Protein 8UM6 (pdb70)

Organism: Bacillus subtilis (strain 168) (NCBI:txid224308)

B-factor: mean 35.7, std 14.09, range [13.06, 131.37]

Secondary structure (DSSP, 8-state):
--EEE-SEEETTSEEEEEEEEE--SSS-EEEEEEEPPTT-EEEEE---TTEEEEEEE-TTS-EEEEEEESSS-B-TT-EEEEEEEEEPPSS-EEEEE-EEEEETTS-EEEE-B-TTSSSBPEEEEEE--/--EEE-SEEETT-EEEEEEEEE--SSS-EEEEEEEPPTT-EEEEE---TTEEEEEEE-TTS-EEEEEEESSS-B-TT-EEEEEEEEEPPSS-EEEEEEEEEEETTS-EEEE-B-TT-SSBPEEEEEE-

Nearest PDB structures (foldseek):
  8um6-assembly2_B  TM=1.003E+00  e=4.347E-24  Bacillus subtilis
  7me6-assembly1_A  TM=1.000E+00  e=7.401E-24  Bacillus subtilis
  3esm-assembly1_A-2  TM=8.421E-01  e=3.772E-10  Nocardia farcinica
  2xdh-assembly1_A  TM=5.685E-01  e=5.909E-04  Archaeoglobus fulgidus
  8owf-assembly1_A  TM=6.833E-01  e=9.922E-03  Clostridium perfringens

Foldseek 3Di:
DWAKDPLEEAAQAKDKIKTKFADPDQFFFFKKKKKWFPQKAFDWWDDDPQWDKDKDQDPVRTIMIMTGGRDGHAHPPGMDMIIGMIHHHNAWDKGWIFMWTATPVRDIQTQPDDPPDPRHTRIRGHHYD/DWAKDDQEAAAQDWDKIKIKFADDDQFFFFKKKKKWFPQKAFDFWDDDPQWDKDKDADPVRIIMIMTGGNDRHAHHPGMDMTITIIGHHNAWDKGWIWMWIATPVGDIQTQPDDPPDPRHTRIRGHHD

InterPro domains:
  IP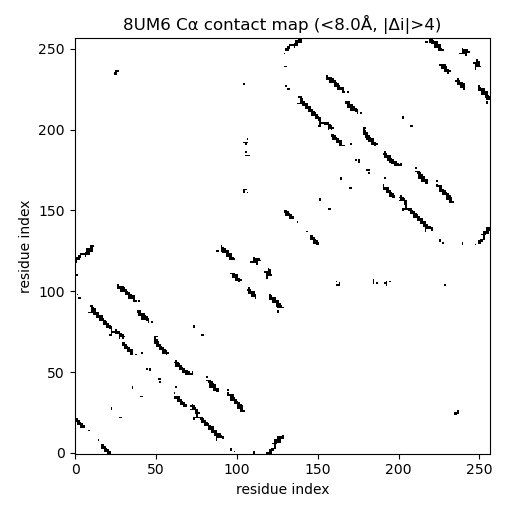R012533 YncI, copper-binding domain [PF07987] (27-142)
  IPR012533 YncI, copper-binding domain [cd08545] (24-156)
  IPR038507 YcnI-like superfamily [G3DSA:2.60.40.2230] (24-168)

Radius of gyration: 21.11 Å; Cα contacts (8 Å, |Δi|>4): 686; chains: 2; bounding box: 40×52×61 Å

Sequence (257 aa):
HHVSVKPAESAAGSWETYTMKVPSEKNLPTTKVVLKMPKDVEFQQYEPIPGWKVSTQKHDDKSVSVTWEATDGGIQEGQFQQFTFVAKNPDKAEEAAWDAYQYYKDGSIVEFTGDEDADTPHSITNITSAHHVSVKPAESAAGSWETYTMKVPSEEKNLPTTKVVLKMPKDVEFQQYEPIPGWKVSTQKHDDKSVSVTWEATDGGIQEGQFQQFTFVAKNPDKAEEAAWDAYQYYKDGSIVEFTGDEDADTPHSITNITS

Solvent-accessible surface area: 13237 Å² total; per-residue (Å²): 87,1,18,2,116,47,48,98,4,37,3,45,38,165,44,75,0,35,0,82,0,28,22,104,29,54,2,27,0,40,31,0,20,0,84,12,12,83,90,10,90,37,59,130,87,97,105,24,125,24,26,123,21,66,70,105,132,76,116,113,66,41,27,6,0,27,0,63,21,85,120,43,15,4,85,109,80,83,115,62,91,0,31,2,40,0,42,0,5,115,66,62,50,108,1,24,1,35,0,39,1,42,5,105,0,10,12,36,28,82,10,48,17,105,162,144,42,148,50,32,29,13,61,0,77,1,46,99,110,105,5,19,3,118,47,64,105,5,48,27,44,39,149,38,75,0,37,0,49,0,14,19,101,73,116,44,34,0,39,39,0,0,0,62,12,13,84,86,8,101,34,54,130,89,102,104,24,130,26,30,118,18,67,67,53,73,40,138,116,87,52,40,3,0,21,0,60,22,84,124,44,17,4,92,116,81,85,115,58,90,0,33,1,41,0,77,2,7,135,136,60,32,120,2,26,1,34,0,5,0,16,5,145,95,39,30,24,27,65,12,46,18,96,167,140,37,150,48,56,37,26,61,0,78,1,48,130

Structure (mmCIF, N/CA/C/O backbone):
data_8UM6
#
_entry.id   8UM6
#
_cell.length_a   90.263
_cell.length_b   90.263
_cell.length_c   207.508
_cell.angle_alpha   90.00
_cell.angle_beta   90.00
_cell.angle_gamma   120.00
#
_symmetry.space_group_name_H-M   'P 63 2 2'
#
loop_
_entity.id
_entity.type
_entity.pdbx_description
1 polymer 'Uncharacterized protein YcnI'
2 non-polymer 'COPPER (II) ION'
3 water water
#
loop_
_atom_site.group_PDB
_atom_site.id
_atom_site.type_symbol
_atom_site.label_atom_id
_atom_site.label_alt_id
_atom_site.label_comp_id
_atom_site.label_asym_id
_atom_site.label_entity_id
_atom_site.label_seq_id
_atom_site.pdbx_PDB_ins_code
_atom_site.Cartn_x
_atom_site.Cartn_y
_atom_site.Cartn_z
_atom_site.occupancy
_atom_site.B_iso_or_equiv
_atom_site.auth_seq_id
_atom_site.auth_comp_id
_atom_site.auth_asym_id
_atom_site.auth_atom_id
_atom_site.pdbx_PDB_model_num
ATOM 1 N N A HIS A 1 1 ? -16.791 10.365 14.463 0.57 42.81 27 HIS A N 1
ATOM 2 N N B HIS A 1 1 ? -16.847 10.268 14.398 0.43 42.77 27 HIS A N 1
ATOM 3 C CA A HIS A 1 1 ? -17.068 9.269 13.546 0.57 37.70 27 HIS A CA 1
ATOM 4 C CA B HIS A 1 1 ? -16.812 9.261 13.346 0.43 38.15 27 HIS A CA 1
ATOM 5 C C A HIS A 1 1 ? -16.130 8.102 13.857 0.57 35.71 27 HIS A C 1
ATOM 6 C C B HIS A 1 1 ? -16.035 8.030 13.794 0.43 36.00 27 HIS A C 1
ATOM 7 O O A HIS A 1 1 ? -14.908 8.249 13.863 0.57 33.76 27 HIS A O 1
ATOM 8 O O B HIS A 1 1 ? -14.803 8.046 13.827 0.43 33.82 27 HIS A O 1
ATOM 21 N N . VAL A 1 2 ? -16.735 6.958 14.153 1.00 29.44 28 VAL A N 1
ATOM 22 C CA . VAL A 1 2 ? -16.030 5.715 14.447 1.00 27.53 28 VAL A CA 1
ATOM 23 C C . VAL A 1 2 ? -15.759 5.020 13.121 1.00 30.62 28 VAL A C 1
ATOM 24 O O . VAL A 1 2 ? -16.687 4.746 12.354 1.00 35.31 28 VAL A O 1
ATOM 28 N N . SER A 1 3 ? -14.488 4.753 12.836 1.00 24.54 29 SER A N 1
ATOM 29 C CA . SER A 1 3 ? -14.094 4.148 11.574 1.00 32.31 29 SER A CA 1
ATOM 30 C C . SER A 1 3 ? -13.363 2.843 11.843 1.00 28.06 29 SER A C 1
ATOM 31 O O . SER A 1 3 ? -12.449 2.800 12.672 1.00 27.98 29 SER A O 1
ATOM 34 N N . VAL A 1 4 ? -13.773 1.785 11.148 1.00 23.08 30 VAL A N 1
ATOM 35 C CA . VAL A 1 4 ? -13.084 0.501 11.172 1.00 24.90 30 VAL A CA 1
ATOM 36 C C . VAL A 1 4 ? -12.342 0.359 9.850 1.00 27.88 30 VAL A C 1
ATOM 37 O O . VAL A 1 4 ? -12.963 0.348 8.779 1.00 29.85 30 VAL A O 1
ATOM 41 N N . LYS A 1 5 ? -11.011 0.274 9.920 1.00 23.60 31 LYS A N 1
ATOM 42 C CA . LYS A 1 5 ? -10.151 0.119 8.753 1.00 23.90 31 LYS A CA 1
ATOM 43 C C . LYS A 1 5 ? -9.509 -1.268 8.756 1.00 30.30 31 LYS A C 1
ATOM 44 O O . LYS A 1 5 ? -9.320 -1.863 9.822 1.00 27.67 31 LYS A O 1
ATOM 50 N N . PRO A 1 6 ? -9.141 -1.814 7.587 1.00 18.23 32 PRO A N 1
ATOM 51 C CA . PRO A 1 6 ? -9.191 -1.225 6.235 1.00 25.76 32 PRO A CA 1
ATOM 52 C C . PRO A 1 6 ? -10.604 -1.044 5.685 1.00 25.29 32 PRO A C 1
ATOM 53 O O . PRO A 1 6 ? -11.500 -1.845 5.951 1.00 26.49 32 PRO A O 1
ATOM 57 N N . ALA A 1 7 ? -10.829 0.030 4.925 1.00 25.46 33 ALA A N 1
ATOM 58 C CA . ALA A 1 7 ? -12.119 0.288 4.297 1.00 22.81 33 ALA A CA 1
ATOM 59 C C . ALA A 1 7 ? -12.347 -0.554 3.049 1.00 30.48 33 ALA A C 1
ATOM 60 O O . ALA A 1 7 ? -13.374 -0.388 2.381 1.00 21.89 33 ALA A O 1
ATOM 62 N N . GLU A 1 8 ? -11.414 -1.440 2.720 1.00 24.51 34 GLU A N 1
ATOM 63 C CA . GLU A 1 8 ? -11.572 -2.404 1.645 1.00 26.68 34 GLU A CA 1
ATOM 64 C C . GLU A 1 8 ? -10.835 -3.665 2.064 1.00 26.01 34 GLU A C 1
ATOM 65 O O . GLU A 1 8 ? -9.746 -3.583 2.632 1.00 26.86 34 GLU A O 1
ATOM 71 N N . SER A 1 9 ? -11.435 -4.822 1.799 1.00 26.10 35 SER A N 1
ATOM 72 C CA . SER A 1 9 ? -10.828 -6.077 2.222 1.00 27.76 35 SER A CA 1
ATOM 73 C C . SER A 1 9 ? -11.379 -7.210 1.371 1.00 36.56 35 SER A C 1
ATOM 74 O O . SER A 1 9 ? -12.475 -7.119 0.811 1.00 35.28 35 SER A O 1
ATOM 77 N N . ALA A 1 10 ? -10.605 -8.289 1.295 1.00 29.96 36 ALA A N 1
ATOM 78 C CA . ALA A 1 10 ? -10.867 -9.374 0.360 1.00 33.83 36 ALA A CA 1
ATOM 79 C C . ALA A 1 10 ? -11.805 -10.403 0.977 1.00 31.75 36 ALA A C 1
ATOM 80 O O . ALA A 1 10 ? -11.623 -10.807 2.131 1.00 35.67 36 ALA A O 1
ATOM 82 N N . ALA A 1 11 ? -12.800 -10.832 0.201 1.00 29.23 37 ALA A N 1
ATOM 83 C CA . ALA A 1 11 ? -13.713 -11.866 0.665 1.00 31.91 37 ALA A CA 1
ATOM 84 C C . ALA A 1 11 ? -12.954 -13.145 0.988 1.00 38.14 37 ALA A C 1
ATOM 85 O O . ALA A 1 11 ? -11.949 -13.474 0.352 1.00 38.17 37 ALA A O 1
ATOM 87 N N . GLY A 1 12 ? -13.441 -13.864 1.996 1.00 42.20 38 GLY A N 1
ATOM 88 C CA . GLY A 1 12 ? -12.905 -15.163 2.337 1.00 42.10 38 GLY A CA 1
ATOM 89 C C . GLY A 1 12 ? -11.577 -15.158 3.055 1.00 46.01 38 GLY A C 1
ATOM 90 O O . GLY A 1 12 ? -10.926 -16.207 3.122 1.00 58.49 38 GLY A O 1
ATOM 91 N N . SER A 1 13 ? -11.152 -14.024 3.602 1.00 43.06 39 SER A N 1
ATOM 92 C CA . SER A 1 13 ? -9.879 -13.934 4.294 1.00 54.45 39 SER A CA 1
ATOM 93 C C . SER A 1 13 ? -10.098 -13.536 5.746 1.00 48.79 39 SER A C 1
ATOM 94 O O . SER A 1 13 ? -11.163 -13.042 6.131 1.00 44.41 39 SER A O 1
ATOM 97 N N . TRP A 1 14 ? -9.072 -13.777 6.553 1.00 41.17 40 TRP A N 1
ATOM 98 C CA . TRP A 1 14 ? -8.994 -13.206 7.886 1.00 40.47 40 TRP A CA 1
ATOM 99 C C . TRP A 1 14 ? -8.347 -11.836 7.760 1.00 41.23 40 TRP A C 1
ATOM 100 O O . TRP A 1 14 ? -7.336 -11.685 7.069 1.00 56.41 40 TRP A O 1
ATOM 111 N N . GLU A 1 15 ? -8.940 -10.839 8.402 1.00 33.44 41 GLU A N 1
ATOM 112 C CA . GLU A 1 15 ? -8.448 -9.475 8.313 1.00 27.27 41 GLU A CA 1
ATOM 113 C C . GLU A 1 15 ? -8.172 -8.929 9.705 1.00 26.01 41 GLU A C 1
ATOM 114 O O . GLU A 1 15 ? -8.879 -9.244 10.666 1.00 26.73 41 GLU A O 1
ATOM 120 N N . THR A 1 16 ? -7.131 -8.111 9.801 1.00 22.93 42 THR A N 1
ATOM 121 C CA . THR A 1 16 ? -6.795 -7.400 11.027 1.00 25.27 42 THR A CA 1
ATOM 122 C C . THR A 1 16 ? -7.413 -6.009 10.943 1.00 26.35 42 THR A C 1
ATOM 123 O O . THR A 1 16 ? -6.907 -5.139 10.226 1.00 24.73 42 THR A O 1
ATOM 127 N N . TYR A 1 17 ? -8.511 -5.805 11.664 1.00 24.50 43 TYR A N 1
ATOM 128 C CA . TYR A 1 17 ? -9.236 -4.544 11.640 1.00 22.56 43 TYR A CA 1
ATOM 129 C C . TYR A 1 17 ? -8.816 -3.658 12.804 1.00 20.96 43 TYR A C 1
ATOM 130 O O . TYR A 1 17 ? -8.509 -4.136 13.899 1.00 25.02 43 TYR A O 1
ATOM 139 N N . THR A 1 18 ? -8.817 -2.353 12.552 1.00 25.08 44 THR A N 1
ATOM 140 C CA . THR A 1 18 ? -8.546 -1.348 13.569 1.00 21.75 44 THR A CA 1
ATOM 141 C C . THR A 1 18 ? -9.729 -0.396 13.635 1.00 27.76 44 THR A C 1
ATOM 142 O O . THR A 1 18 ? -10.039 0.282 12.649 1.00 25.13 44 THR A O 1
ATOM 146 N N . MET A 1 19 ? -10.387 -0.350 14.789 1.00 23.62 45 MET A N 1
ATOM 147 C CA . MET A 1 19 ? -11.458 0.603 15.035 1.00 24.66 45 MET A CA 1
ATOM 148 C C . MET A 1 19 ? -10.862 1.835 15.701 1.00 26.26 45 MET A C 1
ATOM 149 O O . MET A 1 19 ? -10.269 1.736 16.783 1.00 22.29 45 MET A O 1
ATOM 154 N N . LYS A 1 20 ? -11.002 2.989 15.055 1.00 18.23 46 LYS A N 1
ATOM 155 C CA . LYS A 1 20 ? -10.552 4.249 15.628 1.00 22.57 46 LYS A CA 1
ATOM 156 C C . LYS A 1 20 ? -11.736 4.971 16.256 1.00 19.04 46 LYS A C 1
ATOM 157 O O . LYS A 1 20 ? -12.776 5.143 15.611 1.00 24.17 46 LYS A O 1
ATOM 163 N N . VAL A 1 21 ? -11.573 5.396 17.506 1.00 21.43 47 VAL A N 1
ATOM 164 C CA . VAL A 1 21 ? -12.655 6.038 18.250 1.00 20.99 47 VAL A CA 1
ATOM 165 C C . VAL A 1 21 ? -12.198 7.417 18.711 1.00 19.42 47 VAL A C 1
ATOM 166 O O . VAL A 1 21 ? -11.524 7.533 19.745 1.00 21.55 47 VAL A O 1
ATOM 170 N N . PRO A 1 22 ? -12.534 8.485 17.990 1.00 17.85 48 PRO A N 1
ATOM 171 C CA . PRO A 1 22 ? -12.163 9.828 18.449 1.00 18.66 48 PRO A CA 1
ATOM 172 C C . PRO A 1 22 ? -13.130 10.346 19.499 1.00 24.84 48 PRO A C 1
ATOM 173 O O . PRO A 1 22 ? -14.332 10.067 19.460 1.00 20.32 48 PRO A O 1
ATOM 177 N N . SER A 1 23 ? -12.594 11.114 20.441 1.00 23.14 49 SER A N 1
ATOM 178 C CA . SER A 1 23 ? -13.443 11.891 21.330 1.00 26.66 49 SER A CA 1
ATOM 179 C C . SER A 1 23 ? -14.146 12.981 20.531 1.00 25.55 49 SER A C 1
ATOM 180 O O . SER A 1 23 ? -13.502 13.749 19.812 1.00 28.39 49 SER A O 1
ATOM 183 N N . GLU A 1 24 ? -15.472 13.036 20.638 1.00 34.36 50 GLU A N 1
ATOM 184 C CA . GLU A 1 24 ? -16.246 14.078 19.979 1.00 34.66 50 GLU A CA 1
ATOM 185 C C . GLU A 1 24 ? -16.996 14.959 20.965 1.00 37.09 50 GLU A C 1
ATOM 186 O O . GLU A 1 24 ? -17.688 15.892 20.542 1.00 43.99 50 GLU A O 1
ATOM 192 N N . LYS A 1 25 ? -16.884 14.686 22.262 1.00 30.90 51 LYS A N 1
ATOM 193 C CA . LYS A 1 25 ? -17.416 15.548 23.303 1.00 35.91 51 LYS A CA 1
ATOM 194 C C . LYS A 1 25 ? -16.336 15.751 24.350 1.00 38.33 51 LYS A C 1
ATOM 195 O O . LYS A 1 25 ? -15.510 14.867 24.588 1.00 34.33 51 LYS A O 1
ATOM 201 N N . ASN A 1 26 ? -16.360 16.918 24.990 1.00 32.90 52 ASN A N 1
ATOM 202 C CA . ASN A 1 26 ? -15.389 17.241 26.033 1.00 35.20 52 ASN A CA 1
ATOM 203 C C . ASN A 1 26 ? -15.765 16.532 27.338 1.00 32.35 52 ASN A C 1
ATOM 204 O O . ASN A 1 26 ? -15.942 17.129 28.401 1.00 47.44 52 ASN A O 1
ATOM 209 N N . LEU A 1 27 ? -15.855 15.203 27.223 1.00 37.84 53 LEU A N 1
ATOM 210 C CA . LEU A 1 27 ? -16.349 14.287 28.235 1.00 28.12 53 LEU A CA 1
ATOM 211 C C . LEU A 1 27 ? -15.718 12.933 27.959 1.00 24.50 53 LEU A C 1
ATOM 212 O O . LEU A 1 27 ? -15.551 12.581 26.786 1.00 32.09 53 LEU A O 1
ATOM 217 N N . PRO A 1 28 ? -15.353 12.163 28.982 1.00 29.09 54 PRO A N 1
ATOM 218 C CA . PRO A 1 28 ? -14.720 10.860 28.733 1.00 20.03 54 PRO A CA 1
ATOM 219 C C . PRO A 1 28 ? -15.638 9.892 27.999 1.00 36.70 54 PRO A C 1
ATOM 220 O O . PRO A 1 28 ? -16.809 9.725 28.350 1.00 25.83 54 PRO A O 1
ATOM 224 N N . THR A 1 29 ? -15.090 9.253 26.966 1.00 27.16 55 THR A N 1
ATOM 225 C CA . THR A 1 29 ? -15.703 8.070 26.375 1.00 28.10 55 THR A CA 1
ATOM 226 C C . THR A 1 29 ? -15.339 6.864 27.233 1.00 29.61 55 THR A C 1
ATOM 227 O O . THR A 1 29 ? -14.156 6.540 27.383 1.00 25.39 55 THR A O 1
ATOM 231 N N . THR A 1 30 ? -16.347 6.207 27.812 1.00 27.86 56 THR A N 1
ATOM 232 C CA . THR A 1 30 ? -16.107 5.164 28.801 1.00 24.08 56 THR A CA 1
ATOM 233 C C . THR A 1 30 ? -16.349 3.755 28.281 1.00 23.70 56 THR A C 1
ATOM 234 O O . THR A 1 30 ? -15.951 2.792 28.947 1.00 31.02 56 THR A O 1
ATOM 238 N N . LYS A 1 31 ? -16.982 3.603 27.123 1.00 31.50 57 LYS A N 1
ATOM 239 C CA . LYS A 1 31 ? -17.277 2.281 26.594 1.00 25.44 57 LYS A CA 1
ATOM 240 C C . LYS A 1 31 ? -17.595 2.413 25.114 1.00 20.40 57 LYS A C 1
ATOM 241 O O . LYS A 1 31 ? -18.137 3.430 24.675 1.00 24.72 57 LYS A O 1
ATOM 247 N N . VAL A 1 32 ? -17.234 1.384 24.351 1.00 19.83 58 VAL A N 1
ATOM 248 C CA . VAL A 1 32 ? -17.565 1.291 22.933 1.00 19.81 58 VAL A CA 1
ATOM 249 C C . VAL A 1 32 ? -18.064 -0.118 22.655 1.00 21.57 58 VAL A C 1
ATOM 250 O O . VAL A 1 32 ? -17.446 -1.097 23.089 1.00 25.45 58 VAL A O 1
ATOM 254 N N . VAL A 1 33 ? -19.184 -0.223 21.949 1.00 21.51 59 VAL A N 1
ATOM 255 C CA . VAL A 1 33 ? -19.728 -1.506 21.524 1.00 26.38 59 VAL A CA 1
ATOM 256 C C . VAL A 1 33 ? -19.765 -1.514 20.005 1.00 21.83 59 VAL A C 1
ATOM 257 O O . VAL A 1 33 ? -20.258 -0.563 19.388 1.00 28.55 59 VAL A O 1
ATOM 261 N N . LEU A 1 34 ? -19.243 -2.581 19.407 1.00 29.73 60 LEU A N 1
ATOM 262 C CA . LEU A 1 34 ? -19.203 -2.737 17.960 1.00 26.52 60 LEU A CA 1
ATOM 263 C C . LEU A 1 34 ? -19.985 -3.984 17.581 1.00 31.90 60 LEU A C 1
ATOM 264 O O . LEU A 1 34 ? -19.629 -5.090 17.999 1.00 28.57 60 LEU A O 1
ATOM 269 N N . LYS A 1 35 ? -21.051 -3.804 16.802 1.00 26.63 61 LYS A N 1
ATOM 270 C CA . LYS A 1 35 ? -21.759 -4.934 16.214 1.00 34.32 61 LYS A CA 1
ATOM 271 C C . LYS A 1 35 ? -20.949 -5.508 15.061 1.00 34.33 61 LYS A C 1
ATOM 272 O O . LYS A 1 35 ? -20.527 -4.775 14.161 1.00 29.26 61 LYS A O 1
ATOM 278 N N . MET A 1 36 ? -20.735 -6.812 15.085 1.00 29.65 62 MET A N 1
ATOM 279 C CA . MET A 1 36 ? -20.117 -7.469 13.944 1.00 34.27 62 MET A CA 1
ATOM 280 C C . MET A 1 36 ? -21.078 -7.427 12.764 1.00 30.09 62 MET A C 1
ATOM 281 O O . MET A 1 36 ? -22.260 -7.762 12.921 1.00 29.98 62 MET A O 1
ATOM 286 N N . PRO A 1 37 ? -20.630 -7.016 11.581 1.00 28.64 63 PRO A N 1
ATOM 287 C CA . PRO A 1 37 ? -21.500 -7.097 10.407 1.00 27.71 63 PRO A CA 1
ATOM 288 C C . PRO A 1 37 ? -21.954 -8.531 10.193 1.00 36.89 63 PRO A C 1
ATOM 289 O O . PRO A 1 37 ? -21.246 -9.484 10.530 1.00 26.74 63 PRO A O 1
ATOM 293 N N . LYS A 1 38 ? -23.160 -8.680 9.654 1.00 40.70 64 LYS A N 1
ATOM 294 C CA . LYS A 1 38 ? -23.606 -10.001 9.237 1.00 50.22 64 LYS A CA 1
ATOM 295 C C . LYS A 1 38 ? -22.595 -10.590 8.262 1.00 48.59 64 LYS A C 1
ATOM 296 O O . LYS A 1 38 ? -22.116 -9.905 7.353 1.00 50.98 64 LYS A O 1
ATOM 298 N N . ASP A 1 39 ? -22.246 -11.855 8.485 1.00 38.57 65 ASP A N 1
ATOM 299 C CA . ASP A 1 39 ? -21.317 -12.673 7.704 1.00 39.71 65 ASP A CA 1
ATOM 300 C C . ASP A 1 39 ? -19.856 -12.378 8.039 1.00 43.34 65 ASP A C 1
ATOM 301 O O . ASP A 1 39 ? -18.969 -13.009 7.449 1.00 40.38 65 ASP A O 1
ATOM 306 N N . VAL A 1 40 ? -19.569 -11.454 8.953 1.00 42.92 66 VAL A N 1
ATOM 307 C CA . VAL A 1 40 ? -18.223 -11.257 9.482 1.00 27.37 66 VAL A CA 1
ATOM 308 C C . VAL A 1 40 ? -18.134 -11.969 10.825 1.00 35.31 66 VAL A C 1
ATOM 309 O O . VAL A 1 40 ? -18.964 -11.739 11.714 1.00 35.75 66 VAL A O 1
ATOM 313 N N . GLU A 1 41 ? -17.133 -12.835 10.975 1.00 32.43 67 GLU A N 1
ATOM 314 C CA . GLU A 1 41 ? -16.989 -13.679 12.158 1.00 35.46 67 GLU A CA 1
ATOM 315 C C . GLU A 1 41 ? -15.822 -13.177 13.002 1.00 24.77 67 GLU A C 1
ATOM 316 O O . GLU A 1 41 ? -14.661 -13.273 12.590 1.00 33.91 67 GLU A O 1
ATOM 322 N N . PHE A 1 42 ? -16.133 -12.658 14.187 1.00 23.97 68 PHE A N 1
ATOM 323 C CA . PHE A 1 42 ? -15.100 -12.204 15.107 1.00 26.44 68 PHE A CA 1
ATOM 324 C C . PHE A 1 42 ? -14.262 -13.381 15.596 1.00 32.25 68 PHE A C 1
ATOM 325 O O . PHE A 1 42 ? -14.796 -14.432 15.961 1.00 37.34 68 PHE A O 1
ATOM 333 N N . GLN A 1 43 ? -12.941 -13.200 15.605 1.00 30.12 69 GLN A N 1
ATOM 334 C CA . GLN A 1 43 ? -12.015 -14.230 16.059 1.00 31.06 69 GLN A CA 1
ATOM 335 C C . GLN A 1 43 ? -11.345 -13.853 17.373 1.00 32.34 69 GLN A C 1
ATOM 336 O O . GLN A 1 43 ? -11.557 -14.517 18.392 1.00 30.29 69 GLN A O 1
ATOM 342 N N . GLN A 1 44 ? -10.531 -12.800 17.376 1.00 29.91 70 GLN A N 1
ATOM 343 C CA . GLN A 1 44 ? -9.782 -12.408 18.559 1.00 27.27 70 GLN A CA 1
ATOM 344 C C . GLN A 1 44 ? -9.649 -10.894 18.584 1.00 27.40 70 GLN A C 1
ATOM 345 O O . GLN A 1 44 ? -9.834 -10.217 17.570 1.00 25.41 70 GLN A O 1
ATOM 351 N N . TYR A 1 45 ? -9.320 -10.370 19.762 1.00 24.49 71 TYR A N 1
ATOM 352 C CA . TYR A 1 45 ? -8.988 -8.966 19.936 1.00 26.44 71 TYR A CA 1
ATOM 353 C C . TYR A 1 45 ? -7.581 -8.841 20.507 1.00 24.27 71 TYR A C 1
ATOM 354 O O . TYR A 1 45 ? -7.025 -9.792 21.063 1.00 25.17 71 TYR A O 1
ATOM 363 N N . GLU A 1 46 ? -7.020 -7.643 20.388 1.00 22.63 72 GLU A N 1
ATOM 364 C CA . GLU A 1 46 ? -5.726 -7.327 20.981 1.00 23.46 72 GLU A CA 1
ATOM 365 C C . GLU A 1 46 ? -5.921 -6.555 22.276 1.00 28.76 72 GLU A C 1
ATOM 366 O O . GLU A 1 46 ? -6.613 -5.527 22.275 1.00 27.95 72 GLU A O 1
ATOM 372 N N . PRO A 1 47 ? -5.340 -7.003 23.391 1.00 28.37 73 PRO A N 1
ATOM 373 C CA . PRO A 1 47 ? -5.527 -6.285 24.659 1.00 33.72 73 PRO A CA 1
ATOM 374 C C . PRO A 1 47 ? -4.946 -4.880 24.602 1.00 30.05 73 PRO A C 1
ATOM 375 O O . PRO A 1 47 ? -3.890 -4.644 24.008 1.00 37.98 73 PRO A O 1
ATOM 379 N N . ILE A 1 48 ? -5.654 -3.946 25.229 1.00 26.30 74 ILE A N 1
ATOM 380 C CA . ILE A 1 48 ? -5.184 -2.571 25.378 1.00 30.70 74 ILE A CA 1
ATOM 381 C C . ILE A 1 48 ? -5.169 -2.247 26.864 1.00 26.63 74 ILE A C 1
ATOM 382 O O . ILE A 1 48 ? -6.155 -2.521 27.562 1.00 28.28 74 ILE A O 1
ATOM 387 N N . PRO A 1 49 ? -4.086 -1.679 27.386 1.00 28.13 75 PRO A N 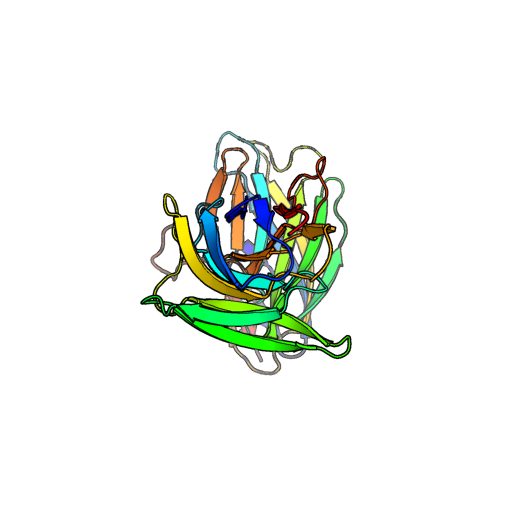1
ATOM 388 C CA . PRO A 1 49 ? -4.104 -1.191 28.769 1.00 25.80 75 PRO A CA 1
ATOM 389 C C . PRO A 1 49 ? -5.239 -0.201 28.989 1.00 30.05 75 PRO A C 1
ATOM 390 O O . PRO A 1 49 ? -5.506 0.665 28.152 1.00 32.36 75 PRO A O 1
ATOM 394 N N . GLY A 1 50 ? -5.912 -0.342 30.126 1.00 29.37 76 GLY A N 1
ATOM 395 C CA . GLY A 1 50 ? -7.015 0.526 30.472 1.00 26.01 76 GLY A CA 1
ATOM 396 C C . GLY A 1 50 ? -8.356 0.130 29.900 1.00 32.50 76 GLY A C 1
ATOM 397 O O . GLY A 1 50 ? -9.307 0.917 29.995 1.00 24.30 76 GLY A O 1
ATOM 398 N N . TRP A 1 51 ? -8.469 -1.052 29.304 1.00 23.98 77 TRP A N 1
ATOM 399 C CA . TRP A 1 51 ? -9.718 -1.495 28.705 1.00 23.49 77 TRP A CA 1
ATOM 400 C C . TRP A 1 51 ? -9.885 -2.986 28.936 1.00 23.52 77 TRP A C 1
ATOM 401 O O . TRP A 1 51 ? -8.914 -3.745 28.869 1.00 27.15 77 TRP A O 1
ATOM 412 N N . LYS A 1 52 ? -11.112 -3.397 29.227 1.00 27.23 78 LYS A N 1
ATOM 413 C CA . LYS A 1 52 ? -11.466 -4.804 29.282 1.00 29.55 78 LYS A CA 1
ATOM 414 C C . LYS A 1 52 ? -12.410 -5.107 28.128 1.00 28.98 78 LYS A C 1
ATOM 415 O O . LYS A 1 52 ? -13.301 -4.310 27.815 1.00 26.11 78 LYS A O 1
ATOM 421 N N . VAL A 1 53 ? -12.200 -6.252 27.487 1.00 23.02 79 VAL A N 1
ATOM 422 C CA . VAL A 1 53 ? -12.893 -6.602 26.256 1.00 25.12 79 VAL A CA 1
ATOM 423 C C . VAL A 1 53 ? -13.681 -7.884 26.477 1.00 34.00 79 VAL A C 1
ATOM 424 O O . VAL A 1 53 ? -13.203 -8.816 27.133 1.00 37.04 79 VAL A O 1
ATOM 428 N N . SER A 1 54 ? -14.888 -7.927 25.921 1.00 34.82 80 SER A N 1
ATOM 429 C CA . SER A 1 54 ? -15.746 -9.094 26.039 1.00 31.43 80 SER A CA 1
ATOM 430 C C . SER A 1 54 ? -16.633 -9.174 24.806 1.00 29.96 80 SER A C 1
ATOM 431 O O . SER A 1 54 ? -16.915 -8.165 24.153 1.00 31.13 80 SER A O 1
ATOM 434 N N . THR A 1 55 ? -17.058 -10.391 24.487 1.00 34.43 81 THR A N 1
ATOM 435 C CA . THR A 1 55 ? -17.953 -10.646 23.371 1.00 33.61 81 THR A CA 1
ATOM 436 C C . THR A 1 55 ? -19.302 -11.124 23.891 1.00 43.66 81 THR A C 1
ATOM 437 O O . THR A 1 55 ? -19.418 -11.649 25.003 1.00 39.40 81 THR A O 1
ATOM 441 N N . GLN A 1 56 ? -20.327 -10.931 23.067 1.00 27.54 82 GLN A N 1
ATOM 442 C CA . GLN A 1 56 ? -21.689 -11.292 23.442 1.00 39.01 82 GLN A CA 1
ATOM 443 C C . GLN A 1 56 ? -22.433 -11.751 22.200 1.00 47.30 82 GLN A C 1
ATOM 444 O O . GLN A 1 56 ? -22.506 -11.015 21.211 1.00 42.12 82 GLN A O 1
ATOM 450 N N . LYS A 1 57 ? -22.976 -12.962 22.251 1.00 45.90 83 LYS A N 1
ATOM 451 C CA . LYS A 1 57 ? -23.812 -13.486 21.181 1.00 53.95 83 LYS A CA 1
ATOM 452 C C . LYS A 1 57 ? -25.272 -13.330 21.578 1.00 51.54 83 LYS A C 1
ATOM 453 O O . LYS A 1 57 ? -25.648 -13.647 22.712 1.00 54.29 83 LYS A O 1
ATOM 459 N N . HIS A 1 58 ? -26.085 -12.835 20.653 1.00 60.46 84 HIS A N 1
ATOM 460 C CA . HIS A 1 58 ? -27.489 -12.555 20.910 1.00 63.57 84 HIS A CA 1
ATOM 461 C C . HIS A 1 58 ? -28.366 -13.627 20.269 1.00 74.69 84 HIS A C 1
ATOM 462 O O . HIS A 1 58 ? -27.881 -14.567 19.633 1.00 70.31 84 HIS A O 1
ATOM 469 N N . ASP A 1 59 ? -29.681 -13.466 20.439 1.00 79.51 85 ASP A N 1
ATOM 470 C CA . ASP A 1 59 ? -30.636 -14.453 19.942 1.00 72.85 85 ASP A CA 1
ATOM 471 C C . ASP A 1 59 ? -30.508 -14.657 18.436 1.00 78.84 85 ASP A C 1
ATOM 472 O O . ASP A 1 59 ? -30.425 -15.793 17.958 1.00 85.69 85 ASP A O 1
ATOM 474 N N . ASP A 1 60 ? -30.466 -13.567 17.673 1.00 83.39 86 ASP A N 1
ATOM 475 C CA . ASP A 1 60 ? -30.388 -13.661 16.217 1.00 89.04 86 ASP A CA 1
ATOM 476 C C . ASP A 1 60 ? -29.030 -14.138 15.700 1.00 81.85 86 ASP A C 1
ATOM 477 O O . ASP A 1 60 ? -28.760 -13.999 14.503 1.00 75.49 86 ASP A O 1
ATOM 482 N N . LYS A 1 61 ? -28.195 -14.723 16.559 1.00 77.56 87 LYS A N 1
ATOM 483 C CA . LYS A 1 61 ? -26.815 -15.167 16.289 1.00 80.01 87 LYS A CA 1
ATOM 484 C C . LYS A 1 61 ? -25.897 -14.022 15.875 1.00 71.60 87 LYS A C 1
ATOM 485 O O . LYS A 1 61 ? -24.811 -14.290 15.340 1.00 71.15 87 LYS A O 1
ATOM 487 N N . SER A 1 62 ? -26.273 -12.767 16.125 1.00 62.04 88 SER A N 1
ATOM 488 C CA . SER A 1 62 ? -25.371 -11.648 15.887 1.00 66.43 88 SER A CA 1
ATOM 489 C C . SER A 1 62 ? -24.427 -11.471 17.071 1.00 66.17 88 SER A C 1
ATOM 490 O O . SER A 1 62 ? -24.761 -11.800 18.214 1.00 65.23 88 SER A O 1
ATOM 493 N N . VAL A 1 63 ? -23.244 -10.930 16.793 1.00 41.58 89 VAL A N 1
ATOM 494 C CA . VAL A 1 63 ? -22.176 -10.815 17.781 1.00 44.59 89 VAL A CA 1
ATOM 495 C C . VAL A 1 63 ? -21.759 -9.355 17.900 1.00 41.09 89 VAL A C 1
ATOM 496 O O . VAL A 1 63 ? -21.567 -8.672 16.888 1.00 41.51 89 VAL A O 1
ATOM 500 N N . SER A 1 64 ? -21.622 -8.883 19.135 1.00 35.81 90 SER A N 1
ATOM 501 C CA . SER A 1 64 ? -21.089 -7.561 19.419 1.00 38.50 90 SER A CA 1
ATOM 502 C C . SER A 1 64 ? -19.884 -7.691 20.340 1.00 32.81 90 SER A C 1
ATOM 50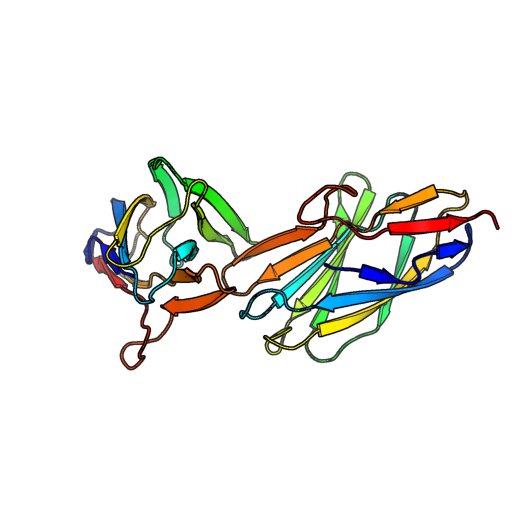3 O O . SER A 1 64 ? -19.820 -8.592 21.182 1.00 33.07 90 SER A O 1
ATOM 506 N N . VAL A 1 65 ? -18.923 -6.788 20.165 1.00 31.89 91 VAL A N 1
ATOM 507 C CA . VAL A 1 65 ? -17.721 -6.734 20.988 1.00 27.69 91 VAL A CA 1
ATOM 508 C C . VAL A 1 65 ? -17.750 -5.441 21.789 1.00 25.26 91 VAL A C 1
ATOM 509 O O . VAL A 1 65 ? -18.091 -4.380 21.254 1.00 32.13 91 VAL A O 1
ATOM 513 N N . THR A 1 66 ? -17.390 -5.528 23.069 1.00 22.73 92 THR A N 1
ATOM 514 C CA . THR A 1 66 ? -17.460 -4.396 23.987 1.00 23.86 92 THR A CA 1
ATOM 515 C C . THR A 1 66 ? -16.077 -4.108 24.553 1.00 28.46 92 THR A C 1
ATOM 516 O O . THR A 1 66 ? -15.441 -4.994 25.135 1.00 25.71 92 THR A O 1
ATOM 520 N N . TRP A 1 67 ? -15.616 -2.874 24.379 1.00 20.13 93 TRP A N 1
ATOM 521 C CA . TRP A 1 67 ? -14.419 -2.359 25.035 1.00 19.11 93 TRP A CA 1
ATOM 522 C C . TRP A 1 67 ? -14.884 -1.407 26.132 1.00 21.92 93 TRP A C 1
ATOM 523 O O . TRP A 1 67 ? -15.463 -0.356 25.837 1.00 21.19 93 TRP A O 1
ATOM 534 N N . GLU A 1 68 ? -14.639 -1.765 27.389 1.00 26.60 94 GLU A N 1
ATOM 535 C CA . GLU A 1 68 ? -15.039 -0.937 28.521 1.00 25.22 94 GLU A CA 1
ATOM 536 C C . GLU A 1 68 ? -13.806 -0.384 29.221 1.00 21.93 94 GLU A C 1
ATOM 537 O O . GLU A 1 68 ? -12.868 -1.130 29.524 1.00 24.66 94 GLU A O 1
ATOM 543 N N . ALA A 1 69 ? -13.823 0.920 29.487 1.00 18.04 95 ALA A N 1
ATOM 544 C CA . ALA A 1 69 ? -12.689 1.583 30.113 1.00 25.36 95 ALA A CA 1
ATOM 545 C C . ALA A 1 69 ? -12.562 1.183 31.578 1.00 28.36 95 ALA A C 1
ATOM 546 O O . ALA A 1 69 ? -13.560 1.038 32.289 1.00 30.91 95 ALA A O 1
ATOM 548 N N . THR A 1 70 ? -11.319 1.004 32.027 1.00 26.95 96 THR A N 1
ATOM 549 C CA . THR A 1 70 ? -11.027 0.729 33.425 1.00 32.79 96 THR A CA 1
ATOM 550 C C . THR A 1 70 ? -10.110 1.767 34.057 1.00 38.53 96 THR A C 1
ATOM 551 O O . THR A 1 70 ? -9.738 1.608 35.226 1.00 53.25 96 THR A O 1
ATOM 555 N N . ASP A 1 71 ? -9.738 2.820 33.333 1.00 38.45 97 ASP A N 1
ATOM 556 C CA . ASP A 1 71 ? -8.774 3.791 33.841 1.00 38.11 97 ASP A CA 1
ATOM 557 C C . ASP A 1 71 ? -8.962 5.140 33.144 1.00 28.41 97 ASP A C 1
ATOM 558 O O . ASP A 1 71 ? -8.011 5.763 32.670 1.00 46.49 97 ASP A O 1
ATOM 563 N N . GLY A 1 72 ? -10.205 5.619 33.073 1.00 30.95 98 GLY A N 1
ATOM 564 C CA . GLY A 1 72 ? -10.500 6.966 32.631 1.00 39.64 98 GLY A CA 1
ATOM 565 C C . GLY A 1 72 ? -11.134 7.056 31.257 1.00 45.34 98 GLY A C 1
ATOM 566 O O . GLY A 1 72 ? -11.940 7.963 31.018 1.00 46.72 98 GLY A O 1
ATOM 567 N N . GLY A 1 73 ? -10.780 6.152 30.348 1.00 36.47 99 GLY A N 1
ATOM 568 C CA . GLY A 1 73 ? -11.364 6.176 29.020 1.00 29.15 99 GLY A CA 1
ATOM 569 C C . GLY A 1 73 ? -10.701 7.179 28.090 1.00 30.32 99 GLY A C 1
ATOM 570 O O . GLY A 1 73 ? -9.592 7.673 28.326 1.00 32.35 99 GLY A O 1
ATOM 571 N N . ILE A 1 74 ? -11.406 7.478 27.004 1.00 23.51 100 ILE A N 1
ATOM 572 C CA . ILE A 1 74 ? -10.907 8.383 25.975 1.00 22.26 100 ILE A CA 1
ATOM 573 C C . ILE A 1 74 ? -11.337 9.799 26.330 1.00 23.61 100 ILE A C 1
ATOM 574 O O . ILE A 1 74 ? -12.531 10.115 26.315 1.00 27.38 100 ILE A O 1
ATOM 579 N N . GLN A 1 75 ? -10.368 10.653 26.639 1.00 25.19 101 GLN A N 1
ATOM 580 C CA . GLN A 1 75 ? -10.659 12.003 27.095 1.00 29.91 101 GLN A CA 1
ATOM 581 C C . GLN A 1 75 ? -10.626 12.993 25.932 1.00 31.57 101 GLN A C 1
ATOM 582 O O . GLN A 1 75 ? -10.301 12.648 24.795 1.00 29.89 101 GLN A O 1
ATOM 588 N N . GLU A 1 76 ? -10.988 14.240 26.236 1.00 29.09 102 GLU A N 1
ATOM 589 C CA . GLU A 1 76 ? -10.989 15.299 25.234 1.00 30.64 102 GLU A CA 1
ATOM 590 C C . GLU A 1 76 ? -9.617 15.422 24.584 1.00 32.22 102 GLU A C 1
ATOM 591 O O . GLU A 1 76 ? -8.585 15.285 25.244 1.00 27.72 102 GLU A O 1
ATOM 597 N N . GLY A 1 77 ? -9.612 15.678 23.278 1.00 33.72 103 GLY A N 1
ATOM 598 C CA . GLY A 1 77 ? -8.368 15.763 22.548 1.00 32.65 103 GLY A CA 1
ATOM 599 C C . GLY A 1 77 ? -7.693 14.440 22.282 1.00 30.46 103 GLY A C 1
ATOM 600 O O . GLY A 1 77 ? -6.557 14.432 21.795 1.00 29.66 103 GLY A O 1
ATOM 601 N N . GLN A 1 78 ? -8.349 13.320 22.579 1.00 27.82 104 GLN A N 1
ATOM 602 C CA . GLN A 1 78 ? -7.766 12.002 22.391 1.00 24.03 104 GLN A CA 1
ATOM 603 C C . GLN A 1 78 ? -8.606 11.168 21.437 1.00 30.53 104 GLN A C 1
ATOM 604 O O . GLN A 1 78 ? -9.810 11.390 21.274 1.00 21.71 104 GLN A O 1
ATOM 610 N N . PHE A 1 79 ? -7.942 10.203 20.805 1.00 25.64 105 PHE A N 1
ATOM 611 C CA . PHE A 1 79 ? -8.593 9.087 20.139 1.00 21.12 105 PHE A CA 1
ATOM 612 C C . PHE A 1 79 ? -7.860 7.818 20.545 1.00 23.61 105 PHE A C 1
ATOM 613 O O . PHE A 1 79 ? -6.697 7.855 20.951 1.00 23.71 105 PHE A O 1
ATOM 621 N N . GLN A 1 80 ? -8.550 6.690 20.444 1.00 22.49 106 GLN A N 1
ATOM 622 C CA . GLN A 1 80 ? -7.945 5.403 20.746 1.00 25.17 106 GLN A CA 1
ATOM 623 C C . GLN A 1 80 ? -8.267 4.433 19.625 1.00 23.10 106 GLN A C 1
ATOM 624 O O . GLN A 1 80 ? -9.367 4.462 19.069 1.00 23.30 106 GLN A O 1
ATOM 630 N N . GLN A 1 81 ? -7.302 3.581 19.294 1.00 19.38 107 GLN A N 1
ATOM 631 C CA . GLN A 1 81 ? -7.464 2.563 18.269 1.00 21.46 107 GLN A CA 1
ATOM 632 C C . GLN A 1 81 ? -7.560 1.188 18.918 1.00 28.43 107 GLN A C 1
ATOM 633 O O . GLN A 1 81 ? -6.796 0.867 19.836 1.00 25.98 107 GLN A O 1
ATOM 639 N N . PHE A 1 82 ? -8.505 0.380 18.435 1.00 22.17 108 PHE A N 1
ATOM 640 C CA . PHE A 1 82 ? -8.762 -0.947 18.980 1.00 25.57 108 PHE A CA 1
ATOM 641 C C . PHE A 1 82 ? -8.665 -1.959 17.849 1.00 28.02 108 PHE A C 1
ATOM 642 O O . PHE A 1 82 ? -9.440 -1.896 16.890 1.00 23.77 108 PHE A O 1
ATOM 650 N N . THR A 1 83 ? -7.726 -2.893 17.964 1.00 19.96 109 THR A N 1
ATOM 651 C CA . THR A 1 83 ? -7.409 -3.825 16.891 1.00 25.87 109 THR A CA 1
ATOM 652 C C . THR A 1 83 ? -8.012 -5.196 17.178 1.00 25.28 109 THR A C 1
ATOM 653 O O . THR A 1 83 ? -8.046 -5.641 18.329 1.00 26.81 109 THR A O 1
ATOM 657 N N . PHE A 1 84 ? -8.498 -5.860 16.128 1.00 19.53 110 PHE A N 1
ATOM 658 C CA . PHE A 1 84 ? -9.032 -7.210 16.262 1.00 17.42 110 PHE A CA 1
ATOM 659 C C . PHE A 1 84 ? -8.914 -7.929 14.923 1.00 24.06 110 PHE A C 1
ATOM 660 O O . PHE A 1 84 ? -8.588 -7.329 13.896 1.00 23.09 110 PHE A O 1
ATOM 668 N N . VAL A 1 85 ? -9.176 -9.232 14.955 1.00 24.78 111 VAL A N 1
ATOM 669 C CA . VAL A 1 85 ? -9.139 -10.087 13.775 1.00 26.08 111 VAL A CA 1
ATOM 670 C C . VAL A 1 85 ? -10.529 -10.663 13.552 1.00 25.59 111 VAL A C 1
ATOM 671 O O . VAL A 1 85 ? -11.188 -11.101 14.501 1.00 24.33 111 VAL A O 1
ATOM 675 N N . ALA A 1 86 ? -10.975 -10.655 12.297 1.00 26.28 112 ALA A N 1
ATOM 676 C CA . ALA A 1 86 ? -12.270 -11.208 11.931 1.00 27.08 112 ALA A CA 1
ATOM 677 C C . ALA A 1 86 ? -12.172 -11.865 10.565 1.00 27.72 112 ALA A C 1
ATOM 678 O O . ALA A 1 86 ? -11.411 -11.425 9.699 1.00 34.15 112 ALA A O 1
ATOM 680 N N . LYS A 1 87 ? -12.953 -12.926 10.380 1.00 31.62 113 LYS A N 1
ATOM 681 C CA . LYS A 1 87 ? -13.045 -13.608 9.097 1.00 31.27 113 LYS A CA 1
ATOM 682 C C . LYS A 1 87 ? -14.064 -12.899 8.213 1.00 29.09 113 LYS A C 1
ATOM 683 O O . LYS A 1 87 ? -15.225 -12.736 8.603 1.00 34.25 113 LYS A O 1
ATOM 689 N N . ASN A 1 88 ? -13.627 -12.481 7.027 1.00 29.68 114 ASN A N 1
ATOM 690 C CA . ASN A 1 88 ? -14.511 -11.805 6.095 1.00 29.39 114 ASN A CA 1
ATOM 691 C C . ASN A 1 88 ? -15.534 -12.780 5.520 1.00 39.47 114 ASN A C 1
ATOM 692 O O . ASN A 1 88 ? -15.310 -13.993 5.497 1.00 41.16 114 ASN A O 1
ATOM 697 N N . PRO A 1 89 ? -16.672 -12.273 5.050 1.00 38.91 115 PRO A N 1
ATOM 698 C CA . PRO A 1 89 ? -17.614 -13.132 4.328 1.00 39.19 115 PRO A CA 1
ATOM 699 C C . PRO A 1 89 ? -16.974 -13.709 3.074 1.00 39.34 115 PRO A C 1
ATOM 700 O O . PRO A 1 89 ? -15.939 -13.241 2.594 1.00 38.16 115 PRO A O 1
ATOM 704 N N . ASP A 1 90 ? -17.610 -14.747 2.542 1.00 39.62 116 ASP A N 1
ATOM 705 C CA . ASP A 1 90 ? -17.089 -15.463 1.386 1.00 47.32 116 ASP A CA 1
ATOM 706 C C . ASP A 1 90 ? -17.564 -14.883 0.060 1.00 39.11 116 ASP A C 1
ATOM 707 O O . ASP A 1 90 ? -17.174 -15.389 -0.996 1.00 52.50 116 ASP A O 1
ATOM 712 N N . LYS A 1 91 ? -18.386 -13.839 0.088 1.00 44.04 117 LYS A N 1
ATOM 713 C CA . LYS A 1 91 ? -18.832 -13.155 -1.115 1.00 37.77 117 LYS A CA 1
ATOM 714 C C . LYS A 1 91 ? -18.614 -11.660 -0.950 1.00 42.01 117 LYS A C 1
ATOM 715 O O . LYS A 1 91 ? -18.540 -11.151 0.171 1.00 46.40 117 LYS A O 1
ATOM 717 N N . ALA A 1 92 ? -18.501 -10.963 -2.077 1.00 38.90 118 ALA A N 1
ATOM 718 C CA . ALA A 1 92 ? -18.395 -9.512 -2.041 1.00 34.10 118 ALA A CA 1
ATOM 719 C C . ALA A 1 92 ? -19.660 -8.906 -1.448 1.00 39.88 118 ALA A C 1
ATOM 720 O O . ALA A 1 92 ? -20.775 -9.352 -1.733 1.00 44.02 118 ALA A O 1
ATOM 722 N N . GLU A 1 93 ? -19.483 -7.889 -0.609 1.00 37.48 119 GLU A N 1
ATOM 723 C CA . GLU A 1 93 ? -20.607 -7.228 0.047 1.00 34.53 119 GLU A CA 1
ATOM 724 C C . GLU A 1 93 ? -20.103 -5.957 0.716 1.00 36.81 119 GLU A C 1
ATOM 725 O O . GLU A 1 93 ? -18.899 -5.700 0.785 1.00 30.55 119 GLU A O 1
ATOM 731 N N . GLU A 1 94 ? -21.045 -5.162 1.204 1.00 36.95 120 GLU A N 1
ATOM 732 C CA . GLU A 1 94 ? -20.758 -3.974 1.998 1.00 33.96 120 GLU A CA 1
ATOM 733 C C . GLU A 1 94 ? -20.926 -4.343 3.467 1.00 32.34 120 GLU A C 1
ATOM 734 O O . GLU A 1 94 ? -22.049 -4.570 3.933 1.00 43.44 120 GLU A O 1
ATOM 740 N N . ALA A 1 95 ? -19.812 -4.419 4.192 1.00 31.94 121 ALA A N 1
ATOM 741 C CA . ALA A 1 95 ? -19.831 -4.702 5.625 1.00 25.59 121 ALA A CA 1
ATOM 742 C C . ALA A 1 95 ? -19.925 -3.379 6.381 1.00 24.34 121 ALA A C 1
ATOM 743 O O . ALA A 1 95 ? -18.996 -2.565 6.341 1.00 29.25 121 ALA A O 1
ATOM 745 N N . ALA A 1 96 ? -21.047 -3.163 7.065 1.00 31.08 122 ALA A N 1
ATOM 746 C CA . ALA A 1 96 ? -21.282 -1.942 7.825 1.00 24.03 122 ALA A CA 1
ATOM 747 C C . ALA A 1 96 ? -20.969 -2.178 9.299 1.00 26.23 122 ALA A C 1
ATOM 748 O O . ALA A 1 96 ? -21.350 -3.205 9.868 1.00 28.29 122 ALA A O 1
ATOM 750 N N . TRP A 1 97 ? -20.276 -1.220 9.912 1.00 24.14 123 TRP A N 1
ATOM 751 C CA . TRP A 1 97 ? -19.789 -1.334 11.288 1.00 25.76 123 TRP A CA 1
ATOM 752 C C . TRP A 1 97 ? -20.629 -0.434 12.195 1.00 24.08 123 TRP A C 1
ATOM 753 O O . TRP A 1 97 ? -20.291 0.729 12.422 1.00 27.39 123 TRP A O 1
ATOM 764 N N . ASP A 1 98 ? -21.715 -0.986 12.737 1.00 30.99 124 ASP A N 1
ATOM 765 C CA . ASP A 1 98 ? -22.540 -0.238 13.681 1.00 23.71 124 ASP A CA 1
ATOM 766 C C . ASP A 1 98 ? -21.839 -0.152 15.034 1.00 23.61 124 ASP A C 1
ATOM 767 O O . ASP A 1 98 ? -21.608 -1.171 15.693 1.00 28.22 124 ASP A O 1
ATOM 772 N N . ALA A 1 99 ? -21.499 1.064 15.447 1.00 23.06 125 ALA A N 1
ATOM 773 C CA . ALA A 1 99 ? -20.734 1.292 16.661 1.00 18.97 125 ALA A CA 1
ATOM 774 C C . ALA A 1 99 ? -21.527 2.166 17.622 1.00 29.57 125 ALA A C 1
ATOM 775 O O . ALA A 1 99 ? -22.273 3.056 17.199 1.00 21.20 125 ALA A O 1
ATOM 777 N N . TYR A 1 100 ? -21.354 1.909 18.917 1.00 23.74 126 TYR A N 1
ATOM 778 C CA . TYR A 1 100 ? -22.057 2.631 19.969 1.00 30.27 126 TYR A CA 1
ATOM 779 C C . TYR A 1 100 ? -21.029 3.160 20.959 1.00 26.18 126 TYR A C 1
ATOM 780 O O . TYR A 1 100 ? -20.307 2.377 21.584 1.00 28.18 126 TYR A O 1
ATOM 789 N N . GLN A 1 101 ? -20.961 4.481 21.100 1.00 22.68 127 GLN A N 1
ATOM 790 C CA . GLN A 1 101 ? -19.927 5.143 21.887 1.00 27.19 127 GLN A CA 1
ATOM 791 C C . GLN A 1 101 ? -20.550 5.744 23.142 1.00 25.91 127 GLN A C 1
ATOM 792 O O . GLN A 1 101 ? -21.380 6.656 23.052 1.00 30.36 127 GLN A O 1
ATOM 798 N N . TYR A 1 102 ? -20.141 5.241 24.304 1.00 25.33 128 TYR A N 1
ATOM 799 C CA . TYR A 1 102 ? -20.732 5.609 25.584 1.00 25.35 128 TYR A CA 1
ATOM 800 C C . TYR A 1 102 ? -19.896 6.704 26.236 1.00 24.07 128 TYR A C 1
ATOM 801 O O . TYR A 1 102 ? -18.694 6.523 26.458 1.00 28.36 128 TYR A O 1
ATOM 810 N N . TYR A 1 103 ? -20.533 7.823 26.562 1.00 23.99 129 TYR A N 1
ATOM 811 C CA . TYR A 1 103 ? -19.863 8.908 27.262 1.00 24.77 129 TYR A CA 1
ATOM 812 C C . TYR A 1 103 ? -20.198 8.890 28.751 1.00 28.28 129 TYR A C 1
ATOM 813 O O . TYR A 1 103 ? -21.127 8.214 29.201 1.00 25.89 129 TYR A O 1
ATOM 822 N N . LYS A 1 104 ? -19.4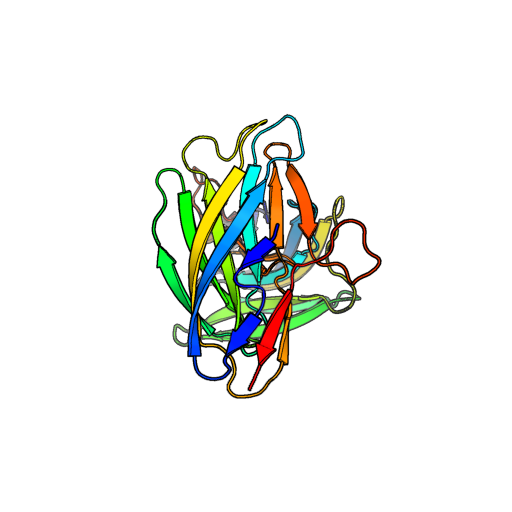18 9.658 29.515 1.00 25.00 130 LYS A N 1
ATOM 823 C CA . LYS A 1 104 ? -19.457 9.564 30.971 1.00 26.79 130 LYS A CA 1
ATOM 824 C C . LYS A 1 104 ? -20.755 10.097 31.568 1.00 34.66 130 LYS A C 1
ATOM 825 O O . LYS A 1 104 ? -21.084 9.748 32.707 1.00 30.36 130 LYS A O 1
ATOM 831 N N . ASP A 1 105 ? -21.493 10.9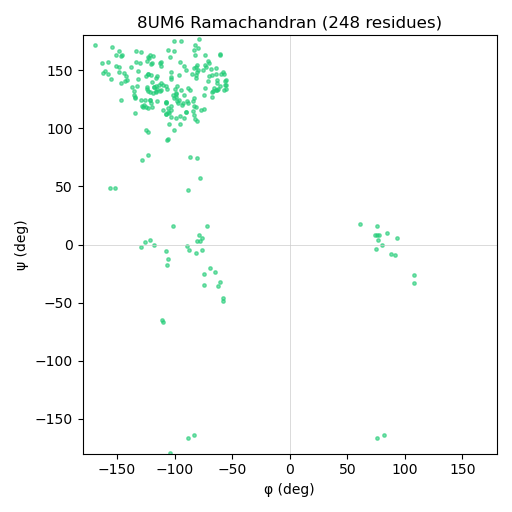29 30.837 1.00 25.14 131 ASP A N 1
ATOM 832 C CA . ASP A 1 105 ? -22.776 11.428 31.313 1.00 29.85 131 ASP A CA 1
ATOM 833 C C . ASP A 1 105 ? -23.909 10.430 31.117 1.00 27.96 131 ASP A C 1
ATOM 834 O O . ASP A 1 105 ? -25.058 10.757 31.430 1.00 36.18 131 ASP A O 1
ATOM 839 N N . GLY A 1 106 ? -23.621 9.231 30.612 1.00 31.49 132 GLY A N 1
ATOM 840 C CA . GLY A 1 106 ? -24.648 8.266 30.289 1.00 21.63 132 GLY A CA 1
ATOM 841 C C . GLY A 1 106 ? -25.165 8.337 28.868 1.00 27.57 132 GLY A C 1
ATOM 842 O O . GLY A 1 106 ? -25.913 7.442 28.452 1.00 31.35 132 GLY A O 1
ATOM 843 N N . SER A 1 107 ? -24.793 9.364 28.109 1.00 23.14 133 SER A N 1
ATOM 844 C CA . SER A 1 107 ? -25.255 9.472 26.736 1.00 26.86 133 SER A CA 1
ATOM 845 C C . SER A 1 107 ? -24.591 8.413 25.859 1.00 26.43 133 SER A C 1
ATOM 846 O O . SER A 1 107 ? -23.532 7.867 26.180 1.00 30.56 133 SER A O 1
ATOM 849 N N . ILE A 1 108 ? -25.241 8.116 24.736 1.00 34.87 134 ILE A N 1
ATOM 850 C CA . ILE A 1 108 ? -24.756 7.121 23.787 1.00 30.25 134 ILE A CA 1
ATOM 851 C C . ILE A 1 108 ? -24.895 7.692 22.383 1.00 38.69 134 ILE A C 1
ATOM 852 O O . ILE A 1 108 ? -25.970 8.171 22.008 1.00 37.27 134 ILE A O 1
ATOM 857 N N . VAL A 1 109 ? -23.811 7.654 21.613 1.00 24.63 135 VAL A N 1
ATOM 858 C CA . VAL A 1 109 ? -23.832 8.068 20.215 1.00 27.51 135 VAL A CA 1
ATOM 859 C C . VAL A 1 109 ? -23.841 6.812 19.357 1.00 35.82 135 VAL A C 1
ATOM 860 O O . VAL A 1 109 ? -22.914 5.995 19.422 1.00 30.85 135 VAL A O 1
ATOM 864 N N . GLU A 1 110 ? -24.892 6.653 18.561 1.00 23.95 136 GLU A N 1
ATOM 865 C CA . GLU A 1 110 ? -25.114 5.444 17.775 1.00 28.71 136 GLU A CA 1
ATOM 866 C C . GLU A 1 110 ? -24.675 5.715 16.344 1.00 29.45 136 GLU A C 1
ATOM 867 O O . GLU A 1 110 ? -25.413 6.312 15.559 1.00 34.21 136 GLU A O 1
ATOM 873 N N . PHE A 1 111 ? -23.462 5.276 16.009 1.00 31.43 137 PHE A N 1
ATOM 874 C CA . PHE A 1 111 ? -22.959 5.379 14.641 1.00 32.63 137 PHE A CA 1
ATOM 875 C C . PHE A 1 111 ? -23.542 4.229 13.820 1.00 30.30 137 PHE A C 1
ATOM 876 O O . PHE A 1 111 ? -22.882 3.240 13.496 1.00 35.89 137 PHE A O 1
ATOM 884 N N . THR A 1 112 ? -24.829 4.378 13.501 1.00 31.50 138 THR A N 1
ATOM 885 C CA . THR A 1 112 ? -25.581 3.363 12.782 1.00 32.96 138 THR A CA 1
ATOM 886 C C . THR A 1 112 ? -26.259 3.894 11.530 1.00 27.46 138 THR A C 1
ATOM 887 O O . THR A 1 112 ? -26.963 3.130 10.861 1.00 31.19 138 THR A O 1
ATOM 891 N N . GLY A 1 113 ? -26.076 5.169 11.196 1.00 32.03 139 GLY A N 1
ATOM 892 C CA . GLY A 1 113 ? -26.782 5.771 10.088 1.00 35.66 139 GLY A CA 1
ATOM 893 C C . GLY A 1 113 ? -26.188 5.432 8.734 1.00 41.05 139 GLY A C 1
ATOM 894 O O . GLY A 1 113 ? -25.167 4.755 8.606 1.00 32.01 139 GLY A O 1
ATOM 895 N N . ASP A 1 114 ? -26.862 5.930 7.699 1.00 37.59 140 ASP A N 1
ATOM 896 C CA . ASP A 1 114 ? -26.457 5.734 6.316 1.00 43.60 140 ASP A CA 1
ATOM 897 C C . ASP A 1 114 ? -25.486 6.838 5.902 1.00 52.70 140 ASP A C 1
ATOM 898 O O . ASP A 1 114 ? -24.969 7.583 6.738 1.00 34.69 140 ASP A O 1
ATOM 903 N N . GLU A 1 115 ? -25.241 6.954 4.592 1.00 59.70 141 GLU A N 1
ATOM 904 C CA . GLU A 1 115 ? -24.292 7.941 4.082 1.00 56.23 141 GLU A CA 1
ATOM 905 C C . GLU A 1 115 ? -24.689 9.352 4.494 1.00 52.70 141 GLU A C 1
ATOM 906 O O . GLU A 1 115 ? -23.852 10.141 4.947 1.00 62.89 141 GLU A O 1
ATOM 912 N N . ASP A 1 116 ? -25.970 9.685 4.344 1.00 43.42 142 ASP A N 1
ATOM 913 C CA . ASP A 1 116 ? -26.453 11.034 4.598 1.00 67.62 142 ASP A CA 1
ATOM 914 C C . ASP A 1 116 ? -26.699 11.322 6.073 1.00 66.85 142 ASP A C 1
ATOM 915 O O . ASP A 1 116 ? -26.965 12.477 6.420 1.00 73.68 142 ASP A O 1
ATOM 920 N N . ALA A 1 117 ? -26.609 10.318 6.941 1.00 56.22 143 ALA A N 1
ATOM 921 C CA . ALA A 1 117 ? -27.000 10.493 8.331 1.00 47.76 143 ALA A CA 1
ATOM 922 C C . ALA A 1 117 ? -25.975 11.325 9.095 1.00 49.92 143 ALA A C 1
ATOM 923 O O . ALA A 1 117 ? -24.832 11.512 8.668 1.00 52.67 143 ALA A O 1
ATOM 925 N N . ASP A 1 118 ? -26.408 11.829 10.254 1.00 48.61 144 ASP A N 1
ATOM 926 C CA . ASP A 1 118 ? -25.529 12.639 11.089 1.00 49.54 144 ASP A CA 1
ATOM 927 C C . ASP A 1 118 ? -24.488 11.789 11.805 1.00 48.75 144 ASP A C 1
ATOM 928 O O . ASP A 1 118 ? -23.354 12.237 12.004 1.00 49.57 144 ASP A O 1
ATOM 933 N N . THR A 1 119 ? -24.850 10.566 12.201 1.00 45.02 145 THR A N 1
ATOM 934 C CA . THR A 1 119 ? -23.946 9.643 12.884 1.00 47.28 145 THR A CA 1
ATOM 935 C C . THR A 1 119 ? -23.877 8.356 12.071 1.00 35.15 145 THR A C 1
ATOM 936 O O . THR A 1 119 ? -24.492 7.341 12.434 1.00 36.95 145 THR A O 1
ATOM 940 N N . PRO A 1 120 ? -23.138 8.357 10.967 1.00 36.23 146 PRO A N 1
ATOM 941 C CA . PRO A 1 120 ? -23.108 7.181 10.097 1.00 32.97 146 PRO A CA 1
ATOM 942 C C . PRO A 1 120 ? -22.158 6.110 10.603 1.00 27.36 146 PRO A C 1
ATOM 943 O O . PRO A 1 120 ? -21.175 6.384 11.295 1.00 27.80 146 PRO A O 1
ATOM 947 N N . HIS A 1 121 ? -22.471 4.870 10.245 1.00 28.90 147 HIS A N 1
ATOM 948 C CA . HIS A 1 121 ? -21.535 3.783 10.468 1.00 25.13 147 HIS A CA 1
ATOM 949 C C . HIS A 1 121 ? -20.480 3.785 9.369 1.00 33.94 147 HIS A C 1
ATOM 950 O O . HIS A 1 121 ? -20.728 4.230 8.244 1.00 31.44 147 HIS A O 1
ATOM 957 N N . SER A 1 122 ? -19.283 3.318 9.711 1.00 24.60 148 SER A N 1
ATOM 958 C CA . SER A 1 122 ? -18.269 3.164 8.681 1.00 31.84 148 SER A CA 1
ATOM 959 C C . SER A 1 122 ? -18.478 1.839 7.950 1.00 25.86 148 SER A C 1
ATOM 960 O O . SER A 1 122 ? -19.230 0.965 8.389 1.00 23.74 148 SER A O 1
ATOM 963 N N . ILE A 1 123 ? -17.797 1.694 6.819 1.00 26.51 149 ILE A N 1
ATOM 964 C CA . ILE A 1 123 ? -18.059 0.604 5.888 1.00 29.37 149 ILE A CA 1
ATOM 965 C C . ILE A 1 123 ? -16.736 0.033 5.397 1.00 24.87 149 ILE A C 1
ATOM 966 O O . ILE A 1 123 ? -15.807 0.778 5.070 1.00 23.63 149 ILE A O 1
ATOM 971 N N . THR A 1 124 ? -16.646 -1.291 5.359 1.00 22.75 150 THR A N 1
ATOM 972 C CA . THR A 1 124 ? -15.564 -1.979 4.669 1.00 22.86 150 THR A CA 1
ATOM 973 C C . THR A 1 124 ? -16.136 -2.597 3.402 1.00 27.72 150 THR A C 1
ATOM 974 O O . THR A 1 124 ? -17.092 -3.376 3.465 1.00 25.49 150 THR A O 1
ATOM 978 N N . ASN A 1 125 ? -15.567 -2.236 2.258 1.00 26.04 151 ASN A N 1
ATOM 979 C CA . ASN A 1 125 ? -15.980 -2.821 0.986 1.00 25.81 151 ASN A CA 1
ATOM 980 C C . ASN A 1 125 ? -15.312 -4.181 0.844 1.00 29.34 151 ASN A C 1
ATOM 981 O O . ASN A 1 125 ? -14.105 -4.273 0.619 1.00 26.62 151 ASN A O 1
ATOM 986 N N . ILE A 1 126 ? -16.089 -5.246 1.012 1.00 26.97 152 ILE A N 1
ATOM 987 C CA . ILE A 1 126 ? -15.573 -6.598 0.836 1.00 21.22 152 ILE A CA 1
ATOM 988 C C . ILE A 1 126 ? -15.617 -6.918 -0.651 1.00 30.06 152 ILE A C 1
ATOM 989 O O . ILE A 1 126 ? -16.687 -6.897 -1.268 1.00 37.92 152 ILE A O 1
ATOM 994 N N . THR A 1 127 ? -14.455 -7.184 -1.233 1.00 28.08 153 THR A N 1
ATOM 995 C CA . THR A 1 127 ? -14.328 -7.393 -2.666 1.00 35.30 153 THR A CA 1
ATOM 996 C C . THR A 1 127 ? -14.127 -8.869 -2.978 1.00 45.30 153 THR A C 1
ATOM 997 O O . THR A 1 127 ? -13.845 -9.686 -2.098 1.00 42.67 153 THR A O 1
ATOM 1001 N N . SER A 1 128 ? -14.271 -9.196 -4.259 1.00 52.57 154 SER A N 1
ATOM 1002 C CA . SER A 1 128 ? -14.077 -10.567 -4.713 1.00 54.96 154 SER A CA 1
ATOM 1003 C C . SER A 1 128 ? -12.656 -11.038 -4.430 1.00 73.56 154 SER A C 1
ATOM 1004 O O . SER A 1 128 ? -11.686 -10.307 -4.656 1.00 77.38 154 SER A O 1
ATOM 1007 N N . ALA A 1 129 ? -12.550 -12.272 -3.934 1.00 68.05 155 ALA A N 1
ATOM 1008 C CA . ALA A 1 129 ? -11.273 -12.943 -3.687 1.00 70.59 155 ALA A CA 1
ATOM 1009 C C . ALA A 1 129 ? -11.519 -14.378 -3.228 1.00 88.03 155 ALA A C 1
ATOM 1010 O O . ALA A 1 129 ? -10.759 -14.919 -2.421 1.00 83.50 155 ALA A O 1
ATOM 1013 N N B HIS B 1 1 ? -25.870 27.470 36.901 0.48 41.49 27 HIS B N 1
ATOM 1014 N N C HIS B 1 1 ? -25.891 27.723 37.342 0.52 43.62 27 HIS B N 1
ATOM 1015 C CA B HIS B 1 1 ? -26.145 26.625 38.054 0.48 43.81 27 HIS B CA 1
ATOM 1016 C CA C HIS B 1 1 ? -26.013 26.495 38.119 0.52 43.72 27 HIS B CA 1
ATOM 1017 C C B HIS B 1 1 ? -27.408 25.808 37.786 0.48 39.10 27 HIS B C 1
ATOM 1018 C C C HIS B 1 1 ? -27.348 25.796 37.854 0.52 39.22 27 HIS B C 1
ATOM 1019 O O B HIS B 1 1 ? -28.509 26.343 37.779 0.48 41.15 27 HIS B O 1
ATOM 1020 O O C HIS B 1 1 ? -28.415 26.398 37.937 0.52 41.12 27 HIS B O 1
ATOM 1033 N N . VAL B 1 2 ? -27.258 24.511 37.532 1.00 37.71 28 VAL B N 1
ATOM 1034 C CA . VAL B 1 2 ? -28.412 23.669 37.230 1.00 30.62 28 VAL B CA 1
ATOM 1035 C C . VAL B 1 2 ? -28.949 23.094 38.533 1.00 28.98 28 VAL B C 1
ATOM 1036 O O . VAL B 1 2 ? -28.267 22.315 39.208 1.00 34.98 28 VAL B O 1
ATOM 1040 N N . SER B 1 3 ? -30.174 23.476 38.886 1.00 24.80 29 SER B N 1
ATOM 1041 C CA . SER B 1 3 ? -30.801 23.066 40.133 1.00 25.83 29 SER B CA 1
ATOM 1042 C C . SER B 1 3 ? -32.030 22.219 39.843 1.00 30.65 29 SER B C 1
ATOM 1043 O O . SER B 1 3 ? -32.760 22.475 38.880 1.00 31.38 29 SER B O 1
ATOM 1046 N N . VAL B 1 4 ? -32.251 21.208 40.678 1.00 26.61 30 VAL B N 1
ATOM 1047 C CA . VAL B 1 4 ? -33.464 20.402 40.644 1.00 25.61 30 VAL B CA 1
ATOM 1048 C C . VAL B 1 4 ? -34.198 20.626 41.958 1.00 21.52 30 VAL B C 1
ATOM 1049 O O . VAL B 1 4 ? -33.625 20.431 43.037 1.00 30.72 30 VAL B O 1
ATOM 1053 N N . LYS B 1 5 ? -35.449 21.053 41.868 1.00 21.01 31 LYS B N 1
ATOM 1054 C CA . LYS B 1 5 ? -36.296 21.318 43.016 1.00 18.90 31 LYS B CA 1
ATOM 1055 C C . LYS B 1 5 ? -37.529 20.425 42.962 1.00 24.70 31 LYS B C 1
ATOM 1056 O O . LYS B 1 5 ? -37.925 19.968 41.882 1.00 25.70 31 LYS B O 1
ATOM 1062 N N . PRO B 1 6 ? -38.170 20.149 44.113 1.00 21.45 32 PRO B N 1
ATOM 1063 C CA . PRO B 1 6 ? -37.900 20.666 45.468 1.00 25.26 32 PRO B CA 1
ATOM 1064 C C . PRO B 1 6 ? -36.590 20.172 46.072 1.00 29.37 32 PRO B C 1
ATOM 1065 O O . PRO B 1 6 ? -36.122 19.078 45.758 1.00 27.78 32 PRO B O 1
ATOM 1069 N N . ALA B 1 7 ? -35.984 20.983 46.943 1.00 26.11 33 ALA B N 1
ATOM 1070 C CA . ALA B 1 7 ? -34.733 20.639 47.607 1.00 22.06 33 ALA B CA 1
ATOM 1071 C C . ALA B 1 7 ? -34.918 19.643 48.740 1.00 22.17 33 ALA B C 1
ATOM 1072 O O . ALA B 1 7 ? -33.925 19.221 49.341 1.00 25.75 33 ALA B O 1
ATOM 1074 N N . GLU B 1 8 ? -36.158 19.278 49.054 1.00 17.42 34 GLU B N 1
ATOM 1075 C CA . GLU B 1 8 ? -36.447 18.197 49.981 1.00 25.65 34 GLU B CA 1
ATOM 1076 C C . GLU B 1 8 ? -37.750 17.541 49.553 1.00 23.27 34 GLU B C 1
ATOM 1077 O O . GLU B 1 8 ? -38.637 18.196 49.001 1.00 22.71 34 GLU B O 1
ATOM 1083 N N . SER B 1 9 ? -37.851 16.240 49.802 1.00 21.28 35 SER B N 1
ATOM 1084 C CA . SER B 1 9 ? -38.988 15.461 49.335 1.00 23.17 35 SER B CA 1
ATOM 1085 C C . SER B 1 9 ? -39.061 14.188 50.162 1.00 28.20 35 SER B C 1
ATOM 1086 O O . SER B 1 9 ? -38.038 13.678 50.621 1.00 27.98 35 SER B O 1
ATOM 1089 N N . ALA B 1 10 ? -40.276 13.684 50.352 1.00 26.87 36 ALA B N 1
ATOM 1090 C CA . ALA B 1 10 ? -40.489 12.572 51.270 1.00 32.95 36 ALA B CA 1
ATOM 1091 C C . ALA B 1 10 ? -40.151 11.239 50.613 1.00 30.63 36 ALA B C 1
ATOM 1092 O O . ALA B 1 10 ? -40.411 11.029 49.425 1.00 27.13 36 ALA B O 1
ATOM 1094 N N . ALA B 1 11 ? -39.576 10.333 51.401 1.00 32.50 37 ALA B N 1
ATOM 1095 C CA . ALA B 1 11 ? -39.291 8.994 50.905 1.00 29.56 37 ALA B CA 1
ATOM 1096 C C . ALA B 1 11 ? -40.584 8.270 50.554 1.00 37.07 37 ALA B C 1
ATOM 1097 O O . ALA B 1 11 ? -41.647 8.535 51.122 1.00 31.94 37 ALA B O 1
ATOM 1099 N N . GLY B 1 12 ? -40.486 7.347 49.597 1.00 37.10 38 GLY B N 1
ATOM 1100 C CA . GLY B 1 12 ? -41.633 6.607 49.117 1.00 48.45 38 GLY B CA 1
ATOM 1101 C C . GLY B 1 12 ? -42.576 7.381 48.221 1.00 38.46 38 GLY B C 1
ATOM 1102 O O . GLY B 1 12 ? -43.532 6.791 47.701 1.00 64.76 38 GLY B O 1
ATOM 1103 N N . SER B 1 13 ? -42.336 8.669 48.007 1.00 38.94 39 SER B N 1
ATOM 1104 C CA . SER B 1 13 ? -43.260 9.516 47.271 1.00 45.44 39 SER B CA 1
ATOM 1105 C C . SER B 1 13 ? -42.925 9.543 45.786 1.00 46.77 39 SER B C 1
ATOM 1106 O O . SER B 1 13 ? -41.781 9.326 45.379 1.00 45.09 39 SER B O 1
ATOM 1109 N N . TRP B 1 14 ? -43.950 9.799 44.977 1.00 35.56 40 TRP B N 1
ATOM 1110 C CA . TRP B 1 14 ? -43.776 10.173 43.578 1.00 36.30 40 TRP B CA 1
ATOM 1111 C C . TRP B 1 14 ? -43.721 11.694 43.523 1.00 43.59 40 TRP B C 1
ATOM 1112 O O . TRP B 1 14 ? -44.736 12.367 43.730 1.00 49.96 40 TRP B O 1
ATOM 1123 N N . GLU B 1 15 ? -42.542 12.236 43.254 1.00 31.22 41 GLU B N 1
ATOM 1124 C CA . GLU B 1 15 ? -42.330 13.672 43.314 1.00 22.15 41 GLU B CA 1
ATOM 1125 C C . GLU B 1 15 ? -42.297 14.268 41.914 1.00 28.68 41 GLU B C 1
ATOM 1126 O O . GLU B 1 15 ? -41.812 13.639 40.969 1.00 25.62 41 GLU B O 1
ATOM 1132 N N . THR B 1 16 ? -42.830 15.480 41.789 1.00 26.02 42 THR B N 1
ATOM 1133 C CA . THR B 1 16 ? -42.734 16.261 40.560 1.00 22.96 42 THR B CA 1
ATOM 1134 C C . THR B 1 16 ? -41.536 17.197 40.686 1.00 25.38 42 THR B C 1
ATOM 1135 O O . THR B 1 16 ? -41.557 18.138 41.487 1.00 22.77 42 THR B O 1
ATOM 1139 N N . TYR B 1 17 ? -40.492 16.934 39.903 1.00 22.71 43 TYR B N 1
ATOM 1140 C CA . TYR B 1 17 ? -39.243 17.680 39.972 1.00 21.06 43 TYR B CA 1
ATOM 1141 C C . TYR B 1 17 ? -39.135 18.676 38.824 1.00 23.36 43 TYR B C 1
ATOM 1142 O O . TYR B 1 17 ? -39.637 18.443 37.723 1.00 21.36 43 TYR B O 1
ATOM 1151 N N . THR B 1 18 ? -38.462 19.793 39.095 1.00 17.36 44 THR B N 1
ATOM 1152 C CA . THR B 1 18 ? -38.247 20.839 38.105 1.00 23.16 44 THR B CA 1
ATOM 1153 C C . THR B 1 18 ? -36.764 21.167 38.051 1.00 22.57 44 THR B C 1
ATOM 1154 O O . THR B 1 18 ? -36.186 21.601 39.052 1.00 22.31 44 THR B O 1
ATOM 1158 N N . MET B 1 19 ? -36.158 20.971 36.887 1.00 17.85 45 MET B N 1
ATOM 1159 C CA . MET B 1 19 ? -34.763 21.322 36.665 1.00 21.30 45 MET B CA 1
ATOM 1160 C C . MET B 1 19 ? -34.697 22.694 36.005 1.00 23.36 45 MET B C 1
ATOM 1161 O O . MET B 1 19 ? -35.272 22.896 34.930 1.00 26.64 45 MET B O 1
ATOM 1166 N N . LYS B 1 20 ? -34.017 23.636 36.654 1.00 20.11 46 LYS B N 1
ATOM 1167 C CA . LYS B 1 20 ? -33.813 24.973 36.111 1.00 23.79 46 LYS B CA 1
ATOM 1168 C C . LYS B 1 20 ? -32.427 25.056 35.484 1.00 22.71 46 LYS B C 1
ATOM 1169 O O . LYS B 1 20 ? -31.433 24.671 36.107 1.00 28.45 46 LYS B O 1
ATOM 1175 N N . VAL B 1 21 ? -32.366 25.545 34.250 1.00 21.90 47 VAL B N 1
ATOM 1176 C CA . VAL B 1 21 ? -31.107 25.595 33.509 1.00 19.91 47 VAL B CA 1
ATOM 1177 C C . VAL B 1 21 ? -30.863 27.025 33.046 1.00 21.45 47 VAL B C 1
ATOM 1178 O O . VAL B 1 21 ? -31.425 27.451 32.026 1.00 27.40 47 VAL B O 1
ATOM 1182 N N . PRO B 1 22 ? -30.046 27.794 33.754 1.00 20.38 48 PRO B N 1
ATOM 1183 C CA . PRO B 1 22 ? -29.758 29.162 33.320 1.00 16.80 48 PRO B CA 1
ATOM 1184 C C . PRO B 1 22 ? -28.628 29.206 32.304 1.00 31.45 48 PRO B C 1
ATOM 1185 O O . PRO B 1 22 ? -27.684 28.412 32.343 1.00 25.04 48 PRO B O 1
ATOM 1189 N N . SER B 1 23 ? -28.739 30.158 31.383 1.00 29.86 49 SER B N 1
ATOM 1190 C CA . SER B 1 23 ? -27.620 30.468 30.508 1.00 26.17 49 SER B CA 1
ATOM 1191 C C . SER B 1 23 ? -26.506 31.131 31.308 1.00 29.96 49 SER B C 1
ATOM 1192 O O . SER B 1 23 ? -26.754 32.026 32.119 1.00 29.53 49 SER B O 1
ATOM 1195 N N A GLU B 1 24 ? -25.269 30.676 31.086 0.63 34.21 50 GLU B N 1
ATOM 1196 N N B GLU B 1 24 ? -25.270 30.679 31.080 0.37 33.55 50 GLU B N 1
ATOM 1197 C CA A GLU B 1 24 ? -24.105 31.256 31.746 0.63 36.14 50 GLU B CA 1
ATOM 1198 C CA B GLU B 1 24 ? -24.101 31.242 31.741 0.37 35.18 50 GLU B CA 1
ATOM 1199 C C A GLU B 1 24 ? -23.009 31.636 30.756 0.63 39.55 50 GLU B C 1
ATOM 1200 C C B GLU B 1 24 ? -23.003 31.620 30.754 0.37 39.51 50 GLU B C 1
ATOM 1201 O O A GLU B 1 24 ? -21.893 31.962 31.178 0.63 39.83 50 GLU B O 1
ATOM 1202 O O B GLU B 1 24 ? -21.882 31.927 31.177 0.37 39.77 50 GLU B O 1
ATOM 1213 N N . LYS B 1 25 ? -23.296 31.598 29.457 1.00 35.33 51 LYS B N 1
ATOM 1214 C CA . LYS B 1 25 ? -22.363 32.018 28.425 1.00 34.56 51 LYS B CA 1
ATOM 1215 C C . LYS B 1 25 ? -23.151 32.803 27.389 1.00 39.40 51 LYS B C 1
ATOM 1216 O O . LYS B 1 25 ? -24.383 32.751 27.345 1.00 35.60 51 LYS B O 1
ATOM 1222 N N . ASN B 1 26 ? -22.435 33.537 26.545 1.00 37.18 52 ASN B N 1
ATOM 1223 C CA . ASN B 1 26 ? -23.082 34.363 25.525 1.00 39.23 52 ASN B CA 1
ATOM 1224 C C . ASN B 1 26 ? -23.329 33.580 24.238 1.00 44.91 52 ASN B C 1
ATOM 1225 O O . ASN B 1 26 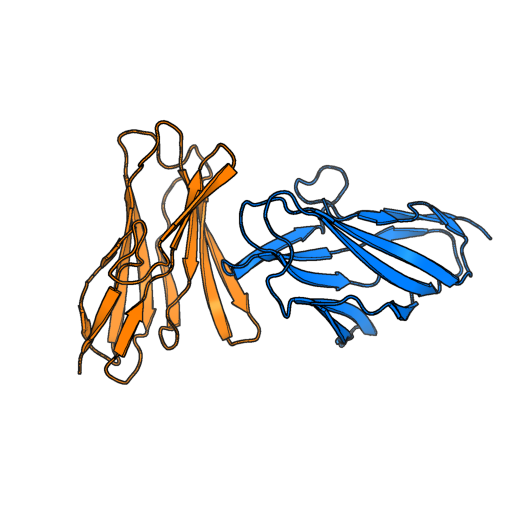? -23.041 34.049 23.138 1.00 50.80 52 ASN B O 1
ATOM 1230 N N . LEU B 1 27 ? -23.870 32.373 24.376 1.00 35.36 53 LEU B N 1
ATOM 1231 C CA . LEU B 1 27 ? -24.170 31.507 23.244 1.00 40.04 53 LEU B CA 1
ATOM 1232 C C . LEU B 1 27 ? -25.146 30.434 23.710 1.00 39.52 53 LEU B C 1
ATOM 1233 O O . LEU B 1 27 ? -25.200 30.120 24.906 1.00 30.28 53 LEU B O 1
ATOM 1238 N N . PRO B 1 28 ? -25.923 29.849 22.793 1.00 29.97 54 PRO B N 1
ATOM 1239 C CA . PRO B 1 28 ? -27.061 29.018 23.213 1.00 35.65 54 PRO B CA 1
ATOM 1240 C C . PRO B 1 28 ? -26.647 27.735 23.918 1.00 39.32 54 PRO B C 1
ATOM 1241 O O . PRO B 1 28 ? -25.627 27.121 23.595 1.00 34.84 54 PRO B O 1
ATOM 1245 N N . THR B 1 29 ? -27.468 27.331 24.886 1.00 34.51 55 THR B N 1
ATOM 1246 C CA . THR B 1 29 ? -27.406 25.997 25.467 1.00 27.27 55 THR B CA 1
ATOM 1247 C C . THR B 1 29 ? -28.286 25.077 24.630 1.00 31.20 55 THR B C 1
ATOM 1248 O O . THR B 1 29 ? -29.487 25.328 24.485 1.00 28.26 55 THR B O 1
ATOM 1252 N N . THR B 1 30 ? -27.693 24.014 24.081 1.00 24.89 56 THR B N 1
ATOM 1253 C CA . THR B 1 30 ? -28.378 23.184 23.098 1.00 25.85 56 THR B CA 1
ATOM 1254 C C . THR B 1 30 ? -28.823 21.827 23.622 1.00 28.37 56 THR B C 1
ATOM 1255 O O . THR B 1 30 ? -29.678 21.194 22.993 1.00 32.01 56 THR B O 1
ATOM 1259 N N . LYS B 1 31 ? -28.279 21.367 24.745 1.00 27.15 57 LYS B N 1
ATOM 1260 C CA . LYS B 1 31 ? -28.646 20.061 25.270 1.00 32.45 57 LYS B CA 1
ATOM 1261 C C . LYS B 1 31 ? -28.328 20.023 26.758 1.00 30.46 57 LYS B C 1
ATOM 1262 O O . LYS B 1 31 ? -27.380 20.664 27.223 1.00 26.42 57 LYS B O 1
ATOM 1268 N N . VAL B 1 32 ? -29.152 19.290 27.504 1.00 25.67 58 VAL B N 1
ATOM 1269 C CA . VAL B 1 32 ? -28.925 19.056 28.925 1.00 27.68 58 VAL B CA 1
ATOM 1270 C C . VAL B 1 32 ? -29.142 17.577 29.203 1.00 24.67 58 VAL B C 1
ATOM 1271 O O . VAL B 1 32 ? -30.183 17.017 28.838 1.00 25.20 58 VAL B O 1
ATOM 1275 N N . VAL B 1 33 ? -28.157 16.946 29.834 1.00 26.08 59 VAL B N 1
ATOM 1276 C CA . VAL B 1 33 ? -28.239 15.556 30.261 1.00 24.73 59 VAL B CA 1
ATOM 1277 C C . VAL B 1 33 ? -28.274 15.540 31.781 1.00 27.55 59 VAL B C 1
ATOM 1278 O O . VAL B 1 33 ? -27.475 16.223 32.433 1.00 33.74 59 VAL B O 1
ATOM 1282 N N . LEU B 1 34 ? -29.198 14.764 32.342 1.00 27.15 60 LEU B N 1
ATOM 1283 C CA . LEU B 1 34 ? -29.360 14.651 33.786 1.00 25.27 60 LEU B CA 1
ATOM 1284 C C . LEU B 1 34 ? -29.285 13.185 34.183 1.00 25.32 60 LEU B C 1
ATOM 1285 O O . LEU B 1 34 ? -30.047 12.361 33.667 1.00 28.99 60 LEU B O 1
ATOM 1290 N N . LYS B 1 35 ? -28.367 12.864 35.095 1.00 24.91 61 LYS B N 1
ATOM 1291 C CA . LYS B 1 35 ? -28.288 11.525 35.662 1.00 23.33 61 LYS B CA 1
ATOM 1292 C C . LYS B 1 35 ? -29.282 11.389 36.804 1.00 36.49 61 LYS B C 1
ATOM 1293 O O . LYS B 1 35 ? -29.278 12.196 37.741 1.00 33.57 61 LYS B O 1
ATOM 1299 N N . MET B 1 36 ? -30.125 10.371 36.734 1.00 27.21 62 MET B N 1
ATOM 1300 C CA . MET B 1 36 ? -30.991 10.077 37.864 1.00 24.33 62 MET B CA 1
ATOM 1301 C C . MET B 1 36 ? -30.126 9.672 39.050 1.00 29.90 62 MET B C 1
ATOM 1302 O O . MET B 1 36 ? -29.203 8.862 38.891 1.00 29.88 62 MET B O 1
ATOM 1307 N N . PRO B 1 37 ? -30.371 10.215 40.235 1.00 26.41 63 PRO B N 1
ATOM 1308 C CA . PRO B 1 37 ? -29.693 9.700 41.425 1.00 29.36 63 PRO B CA 1
ATOM 1309 C C . PRO B 1 37 ? -29.965 8.214 41.590 1.00 29.33 63 PRO B C 1
ATOM 1310 O O . PRO B 1 37 ? -31.035 7.713 41.232 1.00 28.95 63 PRO B O 1
ATOM 1314 N N . LYS B 1 38 ? -28.973 7.502 42.115 1.00 29.21 64 LYS B N 1
ATOM 1315 C CA . LYS B 1 38 ? -29.202 6.121 42.508 1.00 43.64 64 LYS B CA 1
ATOM 1316 C C . LYS B 1 38 ? -30.366 6.071 43.489 1.00 36.93 64 LYS B C 1
ATOM 1317 O O . LYS B 1 38 ? -30.488 6.922 44.374 1.00 47.85 64 LYS B O 1
ATOM 1319 N N . ASP B 1 39 ? -31.246 5.092 43.293 1.00 30.51 65 ASP B N 1
ATOM 1320 C CA . ASP B 1 39 ? -32.458 4.829 44.069 1.00 40.39 65 ASP B CA 1
ATOM 1321 C C . ASP B 1 39 ? -33.595 5.790 43.723 1.00 39.00 65 ASP B C 1
ATOM 1322 O O . ASP B 1 39 ? -34.651 5.711 44.362 1.00 37.92 65 ASP B O 1
ATOM 1327 N N . VAL B 1 40 ? -33.426 6.684 42.750 1.00 26.93 66 VAL B N 1
ATOM 1328 C CA . VAL B 1 40 ? -34.502 7.540 42.258 1.00 27.84 66 VAL B CA 1
ATOM 1329 C C . VAL B 1 40 ? -34.893 7.040 40.874 1.00 32.19 66 VAL B C 1
ATOM 1330 O O . VAL B 1 40 ? -34.053 6.988 39.967 1.00 42.55 66 VAL B O 1
ATOM 1334 N N . GLU B 1 41 ? -36.166 6.678 40.706 1.00 30.59 67 GLU B N 1
ATOM 1335 C CA . GLU B 1 41 ? -36.645 6.035 39.485 1.00 33.48 67 GLU B CA 1
ATOM 1336 C C . GLU B 1 41 ? -37.409 7.038 38.631 1.00 32.09 67 GLU B C 1
ATOM 1337 O O . GLU B 1 41 ? -38.524 7.442 38.981 1.00 26.95 67 GLU B O 1
ATOM 1343 N N . PHE B 1 42 ? -36.819 7.415 37.499 1.00 30.41 68 PHE B N 1
ATOM 1344 C CA . PHE B 1 42 ? -37.489 8.303 36.559 1.00 25.64 68 PHE B CA 1
ATOM 1345 C C . PHE B 1 42 ? -38.758 7.650 36.029 1.00 32.10 68 PHE B C 1
ATOM 1346 O O . PHE B 1 42 ? -38.753 6.477 35.645 1.00 29.94 68 PHE B O 1
ATOM 1354 N N . GLN B 1 43 ? -39.850 8.416 36.006 1.00 30.40 69 GLN B N 1
ATOM 1355 C CA . GLN B 1 43 ? -41.144 7.924 35.551 1.00 28.11 69 GLN B CA 1
ATOM 1356 C C . GLN B 1 43 ? -41.552 8.540 34.218 1.00 26.54 69 GLN B C 1
ATOM 1357 O O . GLN B 1 43 ? -41.627 7.831 33.211 1.00 27.19 69 GLN B O 1
ATOM 1363 N N . GLN B 1 44 ? -41.818 9.846 34.189 1.00 24.77 70 GLN B N 1
ATOM 1364 C CA . GLN B 1 44 ? -42.295 10.523 32.991 1.00 27.21 70 GLN B CA 1
ATOM 1365 C C . GLN B 1 44 ? -41.738 11.939 32.950 1.00 29.39 70 GLN B C 1
ATOM 1366 O O . GLN B 1 44 ? -41.267 12.475 33.958 1.00 28.87 70 GLN B O 1
ATOM 1372 N N . TYR B 1 45 ? -41.800 12.545 31.767 1.00 30.50 71 TYR B N 1
ATOM 1373 C CA . TYR B 1 45 ? -41.420 13.936 31.583 1.00 26.76 71 TYR B CA 1
ATOM 1374 C C . TYR B 1 45 ? -42.597 14.718 31.016 1.00 27.86 71 TYR B C 1
ATOM 1375 O O . TYR B 1 45 ? -43.533 14.148 30.448 1.00 28.04 71 TYR B O 1
ATOM 1384 N N . GLU B 1 46 ? -42.543 16.034 31.178 1.00 24.98 72 GLU B N 1
ATOM 1385 C CA . GLU B 1 46 ? -43.543 16.894 30.557 1.00 22.98 72 GLU B CA 1
ATOM 1386 C C . GLU B 1 46 ? -42.969 17.526 29.303 1.00 23.58 72 GLU B C 1
ATOM 1387 O O . GLU B 1 46 ? -41.878 18.110 29.359 1.00 33.14 72 GLU B O 1
ATOM 1393 N N . PRO B 1 47 ? -43.655 17.432 28.166 1.00 31.62 73 PRO B N 1
ATOM 1394 C CA . PRO B 1 47 ? -43.103 17.985 26.924 1.00 31.09 73 PRO B CA 1
ATOM 1395 C C . PRO B 1 47 ? -42.944 19.495 26.995 1.00 28.89 73 PRO B C 1
ATOM 1396 O O . PRO B 1 47 ? -43.725 20.200 27.638 1.00 34.71 73 PRO B O 1
ATOM 1400 N N . ILE B 1 48 ? -41.907 19.986 26.316 1.00 28.32 74 ILE B N 1
ATOM 1401 C CA . ILE B 1 48 ? -41.597 21.405 26.253 1.00 35.30 74 ILE B CA 1
ATOM 1402 C C . ILE B 1 48 ? -41.412 21.773 24.782 1.00 33.00 74 ILE B C 1
ATOM 1403 O O . ILE B 1 48 ? -40.584 21.153 24.103 1.00 33.11 74 ILE B O 1
ATOM 1408 N N . PRO B 1 49 ? -42.133 22.750 24.255 1.00 37.72 75 PRO B N 1
ATOM 1409 C CA . PRO B 1 49 ? -41.910 23.165 22.863 1.00 37.45 75 PRO B CA 1
ATOM 1410 C C . PRO B 1 49 ? -40.465 23.588 22.637 1.00 38.18 75 PRO B C 1
ATOM 1411 O O . PRO B 1 49 ? -39.891 24.349 23.420 1.00 33.25 75 PRO B O 1
ATOM 1415 N N . GLY B 1 50 ? -39.877 23.079 21.560 1.00 38.31 76 GLY B N 1
ATOM 1416 C CA . GLY B 1 50 ? -38.495 23.355 21.239 1.00 25.04 76 GLY B CA 1
ATOM 1417 C C . GLY B 1 50 ? -37.498 22.345 21.754 1.00 34.43 76 GLY B C 1
ATOM 1418 O O . GLY B 1 50 ? -36.291 22.565 21.601 1.00 33.94 76 GLY B O 1
ATOM 1419 N N . TRP B 1 51 ? -37.956 21.247 22.352 1.00 33.89 77 TRP B N 1
ATOM 1420 C CA . TRP B 1 51 ? -37.069 20.255 22.939 1.00 28.08 77 TRP B CA 1
ATOM 1421 C C . TRP B 1 51 ? -37.628 18.864 22.690 1.00 25.04 77 TRP B C 1
ATOM 1422 O O . TRP B 1 51 ? -38.846 18.659 22.676 1.00 29.57 77 TRP B O 1
ATOM 1433 N N . LYS B 1 52 ? -36.724 17.911 22.483 1.00 29.49 78 LYS B N 1
ATOM 1434 C CA . LYS B 1 52 ? -37.065 16.498 22.424 1.00 36.16 78 LYS B CA 1
ATOM 1435 C C . LYS B 1 52 ? -36.390 15.802 23.596 1.00 26.23 78 LYS B C 1
ATOM 1436 O O . LYS B 1 52 ? -35.209 16.044 23.870 1.00 35.65 78 LYS B O 1
ATOM 1442 N N . VAL B 1 53 ? -37.141 14.960 24.297 1.00 34.83 79 VAL B N 1
ATOM 1443 C CA . VAL B 1 53 ? -36.680 14.338 25.530 1.00 28.95 79 VAL B CA 1
ATOM 1444 C C . VAL B 1 53 ? -36.595 12.835 25.319 1.00 36.30 79 VAL B C 1
ATOM 1445 O O . VAL B 1 53 ? -37.498 12.229 24.733 1.00 39.54 79 VAL B O 1
ATOM 1449 N N . SER B 1 54 ? -35.509 12.237 25.803 1.00 38.09 80 SER B N 1
ATOM 1450 C CA . SER B 1 54 ? -35.297 10.804 25.678 1.00 34.35 80 SER B CA 1
ATOM 1451 C C . SER B 1 54 ? -34.505 10.317 26.881 1.00 37.09 80 SER B C 1
ATOM 1452 O O . SER B 1 54 ? -33.737 11.072 27.482 1.00 38.85 80 SER B O 1
ATOM 1455 N N . THR B 1 55 ? -34.701 9.049 27.227 1.00 29.24 81 THR B N 1
ATOM 1456 C CA . THR B 1 55 ? -34.006 8.430 28.343 1.00 40.04 81 THR B CA 1
ATOM 1457 C C . THR B 1 55 ? -33.029 7.380 27.834 1.00 42.26 81 THR B C 1
ATOM 1458 O O . THR B 1 55 ? -33.176 6.839 26.734 1.00 39.25 81 THR B O 1
ATOM 1462 N N . GLN B 1 56 ? -32.025 7.095 28.657 1.00 40.74 82 GLN B N 1
ATOM 1463 C CA . GLN B 1 56 ? -30.997 6.119 28.323 1.00 34.85 82 GLN B CA 1
ATOM 1464 C C . GLN B 1 56 ? -30.769 5.225 29.532 1.00 32.76 82 GLN B C 1
ATOM 1465 O O . GLN B 1 56 ? -30.281 5.689 30.568 1.00 41.23 82 GLN B O 1
ATOM 1471 N N . LYS B 1 57 ? -31.131 3.952 29.403 1.00 39.21 83 LYS B N 1
ATOM 1472 C CA . LYS B 1 57 ? -30.875 2.963 30.439 1.00 41.92 83 LYS B CA 1
ATOM 1473 C C . LYS B 1 57 ? -29.517 2.309 30.215 1.00 38.46 83 LYS B C 1
ATOM 1474 O O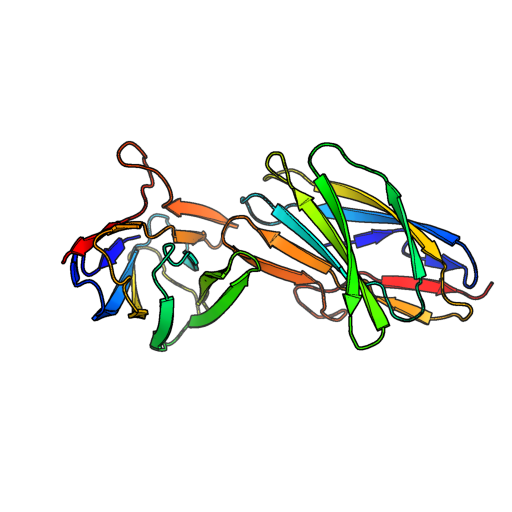 . LYS B 1 57 ? -29.045 2.185 29.083 1.00 49.36 83 LYS B O 1
ATOM 1476 N N . HIS B 1 58 ? -28.886 1.899 31.311 1.00 42.89 84 HIS B N 1
ATOM 1477 C CA . HIS B 1 58 ? -27.568 1.287 31.268 1.00 53.96 84 HIS B CA 1
ATOM 1478 C C . HIS B 1 58 ? -27.590 -0.015 32.055 1.00 59.18 84 HIS B C 1
ATOM 1479 O O . HIS B 1 58 ? -28.518 -0.290 32.818 1.00 63.66 84 HIS B O 1
ATOM 1486 N N . ASP B 1 59 ? -26.542 -0.819 31.861 1.00 69.73 85 ASP B N 1
ATOM 1487 C CA . ASP B 1 59 ? -26.488 -2.134 32.493 1.00 73.68 85 ASP B CA 1
ATOM 1488 C C . ASP B 1 59 ? -26.492 -2.032 34.017 1.00 72.08 85 ASP B C 1
ATOM 1489 O O . ASP B 1 59 ? -27.090 -2.873 34.695 1.00 75.68 85 ASP B O 1
ATOM 1494 N N . ASP B 1 60 ? -25.851 -1.005 34.576 1.00 69.66 86 ASP B N 1
ATOM 1495 C CA . ASP B 1 60 ? -25.746 -0.876 36.026 1.00 71.37 86 ASP B CA 1
ATOM 1496 C C . ASP B 1 60 ? -27.062 -0.386 36.626 1.00 75.26 86 ASP B C 1
ATOM 1497 O O . ASP B 1 60 ? -27.142 -0.111 37.829 1.00 65.25 86 ASP B O 1
ATOM 1502 N N . LYS B 1 61 ? -28.090 -0.273 35.782 1.00 71.12 87 LYS B N 1
ATOM 1503 C CA . LYS B 1 61 ? -29.464 0.145 36.068 1.00 68.50 87 LYS B CA 1
ATOM 1504 C C . LYS B 1 61 ? -29.584 1.654 36.272 1.00 62.93 87 LYS B C 1
ATOM 1505 O O . LYS B 1 61 ? -30.673 2.120 36.631 1.00 51.92 87 LYS B O 1
ATOM 1507 N N . SER B 1 62 ? -28.534 2.433 36.019 1.00 53.33 88 SER B N 1
ATOM 1508 C CA . SER B 1 62 ? -28.636 3.883 36.108 1.00 56.67 88 SER B CA 1
ATOM 1509 C C . SER B 1 62 ? -29.265 4.448 34.838 1.00 56.75 88 SER B C 1
ATOM 1510 O O . SER B 1 62 ? -29.100 3.905 33.741 1.00 39.59 88 SER B O 1
ATOM 1513 N N . VAL B 1 63 ? -29.996 5.551 34.996 1.00 35.75 89 VAL B N 1
ATOM 1514 C CA . VAL B 1 63 ? -30.750 6.165 33.908 1.00 31.88 89 VAL B CA 1
ATOM 1515 C C . VAL B 1 63 ? -30.319 7.617 33.758 1.00 42.39 89 VAL B C 1
ATOM 1516 O O . VAL B 1 63 ? -30.176 8.339 34.752 1.00 41.87 89 VAL B O 1
ATOM 1520 N N . SER B 1 64 ? -30.110 8.039 32.513 1.00 27.61 90 SER B N 1
ATOM 1521 C CA . SER B 1 64 ? -29.882 9.436 32.177 1.00 35.84 90 SER B CA 1
ATOM 1522 C C . SER B 1 64 ? -31.024 9.940 31.305 1.00 30.12 90 SER B C 1
ATOM 1523 O O . SER B 1 64 ? -31.575 9.196 30.489 1.00 34.10 90 SER B O 1
ATOM 1526 N N . VAL B 1 65 ? -31.379 11.209 31.483 1.00 25.29 91 VAL B N 1
ATOM 1527 C CA . VAL B 1 65 ? -32.439 11.846 30.713 1.00 23.99 91 VAL B CA 1
ATOM 1528 C C . VAL B 1 65 ? -31.831 12.996 29.925 1.00 25.89 91 VAL B C 1
ATOM 1529 O O . VAL B 1 65 ? -31.045 13.781 30.465 1.00 29.10 91 VAL B O 1
ATOM 1533 N N . THR B 1 66 ? -32.202 13.097 28.652 1.00 23.45 92 THR B N 1
ATOM 1534 C CA . THR B 1 66 ? -31.623 14.071 27.736 1.00 29.82 92 THR B CA 1
ATOM 1535 C C . THR B 1 66 ? -32.717 14.975 27.192 1.00 27.95 92 THR B C 1
ATOM 1536 O O . THR B 1 66 ? -33.678 14.493 26.584 1.00 29.85 92 THR B O 1
ATOM 1540 N N . TRP B 1 67 ? -32.569 16.277 27.413 1.00 28.17 93 TRP B N 1
ATOM 1541 C CA . TRP B 1 67 ? -33.377 17.293 26.755 1.00 24.61 93 TRP B CA 1
ATOM 1542 C C . TRP B 1 67 ? -32.520 17.920 25.662 1.00 30.22 93 TRP B C 1
ATOM 1543 O O . TRP B 1 67 ? -31.500 18.551 25.961 1.00 30.31 93 TRP B O 1
ATOM 1554 N N . GLU B 1 68 ? -32.919 17.742 24.405 1.00 28.65 94 GLU B N 1
ATOM 1555 C CA . GLU B 1 68 ? -32.154 18.245 23.271 1.00 32.38 94 GLU B CA 1
ATOM 1556 C C . GLU B 1 68 ? -32.963 19.298 22.528 1.00 31.66 94 GLU B C 1
ATOM 1557 O O . GLU B 1 68 ? -34.136 19.076 22.208 1.00 26.63 94 GLU B O 1
ATOM 1563 N N . ALA B 1 69 ? -32.330 20.435 22.250 1.00 22.94 95 ALA B N 1
ATOM 1564 C CA . ALA B 1 69 ? -33.032 21.561 21.650 1.00 32.04 95 ALA B CA 1
ATOM 1565 C C . ALA B 1 69 ? -33.319 21.296 20.181 1.00 41.17 95 ALA B C 1
ATOM 1566 O O . ALA B 1 69 ? -32.447 20.833 19.439 1.00 41.79 95 ALA B O 1
ATOM 1568 N N . THR B 1 70 ? -34.546 21.596 19.759 1.00 39.38 96 THR B N 1
ATOM 1569 C CA . THR B 1 70 ? -34.920 21.503 18.359 1.00 34.60 96 THR B CA 1
ATOM 1570 C C . THR B 1 70 ? -35.092 22.859 17.688 1.00 44.72 96 THR B C 1
ATOM 1571 O O . THR B 1 70 ? -35.296 22.900 16.472 1.00 46.55 96 THR B O 1
ATOM 1575 N N . ASP B 1 71 ? -35.009 23.962 18.429 1.00 46.03 97 ASP B N 1
ATOM 1576 C CA . ASP B 1 71 ? -35.313 25.271 17.858 1.00 42.11 97 ASP B CA 1
ATOM 1577 C C . ASP B 1 71 ? -34.534 26.375 18.575 1.00 41.72 97 ASP B C 1
ATOM 1578 O O . ASP B 1 71 ? -35.087 27.404 18.968 1.00 47.66 97 ASP B O 1
ATOM 1583 N N . GLY B 1 72 ? -33.228 26.178 18.745 1.00 36.37 98 GLY B N 1
ATOM 1584 C CA . GLY B 1 72 ? -32.331 27.227 19.179 1.00 44.02 98 GLY B CA 1
ATOM 1585 C C . GLY B 1 72 ? -31.819 27.094 20.598 1.00 47.81 98 GLY B C 1
ATOM 1586 O O . GLY B 1 72 ? -30.740 27.621 20.899 1.00 46.71 98 GLY B O 1
ATOM 1587 N N . GLY B 1 73 ? -32.561 26.432 21.483 1.00 38.05 99 GLY B N 1
ATOM 1588 C CA . GLY B 1 73 ? -32.100 26.236 22.844 1.00 36.90 99 GLY B CA 1
ATOM 1589 C C . GLY B 1 73 ? -32.213 27.479 23.708 1.00 31.61 99 GLY B C 1
ATOM 1590 O O . GLY B 1 73 ? -32.869 28.470 23.370 1.00 38.84 99 GLY B O 1
ATOM 1591 N N . ILE B 1 74 ? -31.546 27.411 24.857 1.00 33.45 100 ILE B N 1
ATOM 1592 C CA . ILE B 1 74 ? -31.589 28.482 25.849 1.00 27.16 100 ILE B CA 1
ATOM 1593 C C . ILE B 1 74 ? -30.570 29.542 25.446 1.00 30.49 100 ILE B C 1
ATOM 1594 O O . ILE B 1 74 ? -29.361 29.311 25.511 1.00 32.05 100 ILE B O 1
ATOM 1599 N N . GLN B 1 75 ? -31.056 30.711 25.043 1.00 28.16 101 GLN B N 1
ATOM 1600 C CA . GLN B 1 75 ? -30.169 31.766 24.590 1.00 24.88 101 GLN B CA 1
ATOM 1601 C C . GLN B 1 75 ? -29.602 32.538 25.776 1.00 33.35 101 GLN B C 1
ATOM 1602 O O . GLN B 1 75 ? -29.989 32.340 26.934 1.00 38.31 101 GLN B O 1
ATOM 1608 N N . GLU B 1 76 ? -28.650 33.415 25.472 1.00 34.04 102 GLU B N 1
ATOM 1609 C CA . GLU B 1 76 ? -28.134 34.336 26.474 1.00 42.54 102 GLU B CA 1
ATOM 1610 C C . GLU B 1 76 ? -29.276 35.155 27.059 1.00 26.32 102 GLU B C 1
ATOM 1611 O O . GLU B 1 76 ? -30.200 35.560 26.347 1.00 33.32 102 GLU B O 1
ATOM 1617 N N . GLY B 1 77 ? -29.216 35.392 28.366 1.00 28.87 103 GLY B N 1
ATOM 1618 C CA . GLY B 1 77 ? -30.275 36.110 29.038 1.00 27.92 103 GLY B CA 1
ATOM 1619 C C . GLY B 1 77 ? -31.510 35.290 29.321 1.00 37.84 103 GLY B C 1
ATOM 1620 O O . GLY B 1 77 ? -32.520 35.852 29.760 1.00 32.33 103 GLY B O 1
ATOM 1621 N N . GLN B 1 78 ? -31.461 33.980 29.092 1.00 38.19 104 GLN B N 1
ATOM 1622 C CA . GLN B 1 78 ? -32.603 33.103 29.286 1.00 26.08 104 GLN B CA 1
ATOM 1623 C C . GLN B 1 78 ? -32.266 31.967 30.243 1.00 30.99 104 GLN B C 1
ATOM 1624 O O . GLN B 1 78 ? -31.101 31.606 30.445 1.00 31.50 104 GLN B O 1
ATOM 1630 N N . PHE B 1 79 ? -33.316 31.400 30.827 1.00 20.48 105 PHE B N 1
ATOM 1631 C CA . PHE B 1 79 ? -33.255 30.102 31.479 1.00 19.55 105 PHE B CA 1
ATOM 1632 C C . PHE B 1 79 ? -34.462 29.296 31.020 1.00 21.55 105 PHE B C 1
ATOM 1633 O O . PHE B 1 79 ? -35.402 29.828 30.423 1.00 27.49 105 PHE B O 1
ATOM 1641 N N . GLN B 1 80 ? -34.433 27.997 31.293 1.00 21.93 106 GLN B N 1
ATOM 1642 C CA . GLN B 1 80 ? -35.563 27.139 30.976 1.00 22.02 106 GLN B CA 1
ATOM 1643 C C . GLN B 1 80 ? -35.750 26.130 32.098 1.00 27.65 106 GLN B C 1
ATOM 1644 O O . GLN B 1 80 ? -34.773 25.634 32.665 1.00 24.35 106 GLN B O 1
ATOM 1650 N N . GLN B 1 81 ? -37.006 25.845 32.422 1.00 26.08 107 GLN B N 1
ATOM 1651 C CA . GLN B 1 81 ? -37.356 24.878 33.453 1.00 28.42 107 GLN B CA 1
ATOM 1652 C C . GLN B 1 81 ? -37.894 23.615 32.799 1.00 25.61 107 GLN B C 1
ATOM 1653 O O . GLN B 1 81 ? -38.724 23.690 31.885 1.00 26.42 107 GLN B O 1
ATOM 1659 N N . PHE B 1 82 ? -37.410 22.464 33.261 1.00 25.52 108 PHE B N 1
ATOM 1660 C CA . PHE B 1 82 ? -37.790 21.163 32.725 1.00 25.10 108 PHE B CA 1
ATOM 1661 C C . PHE B 1 82 ? -38.387 20.338 33.857 1.00 28.12 108 PHE B C 1
ATOM 1662 O O . PHE B 1 82 ? -37.741 20.141 34.891 1.00 25.58 108 PHE B O 1
ATOM 1670 N N . THR B 1 83 ? -39.610 19.848 33.660 1.00 27.62 109 THR B N 1
ATOM 1671 C CA . THR B 1 83 ? -40.363 19.167 34.705 1.00 28.59 109 THR B CA 1
ATOM 1672 C C . THR B 1 83 ? -40.483 17.678 34.404 1.00 24.76 109 THR B C 1
ATOM 1673 O O . THR B 1 83 ? -40.748 17.284 33.264 1.00 25.82 109 THR B O 1
ATOM 1677 N N . PHE B 1 84 ? -40.293 16.853 35.433 1.00 19.74 110 PHE B N 1
ATOM 1678 C CA . PHE B 1 84 ? -40.451 15.411 35.298 1.00 20.68 110 PHE B CA 1
ATOM 1679 C C . PHE B 1 84 ? -40.950 14.833 36.618 1.00 22.18 110 PHE B C 1
ATOM 1680 O O . PHE B 1 84 ? -40.933 15.496 37.659 1.00 23.73 110 PHE B O 1
ATOM 1688 N N . VAL B 1 85 ? -41.401 13.582 36.560 1.00 21.21 111 VAL B N 1
ATOM 1689 C CA . VAL B 1 85 ? -41.903 12.855 37.722 1.00 22.26 111 VAL B CA 1
ATOM 1690 C C . VAL B 1 85 ? -40.983 11.669 37.969 1.00 23.66 111 VAL B C 1
ATOM 1691 O O . VAL B 1 85 ? -40.651 10.931 37.034 1.00 25.35 111 VAL B O 1
ATOM 1695 N N . ALA B 1 86 ? -40.570 11.485 39.222 1.00 22.51 112 ALA B N 1
ATOM 1696 C CA . ALA B 1 86 ? -39.709 10.369 39.583 1.00 22.22 112 ALA B CA 1
ATOM 1697 C C . ALA B 1 86 ? -40.185 9.764 40.895 1.00 32.49 112 ALA B C 1
ATOM 1698 O O . ALA B 1 86 ? -40.792 10.444 41.727 1.00 31.68 112 ALA B O 1
ATOM 1700 N N . LYS B 1 87 ? -39.904 8.475 41.070 1.00 25.13 113 LYS B N 1
ATOM 1701 C CA . LYS B 1 87 ? -40.227 7.789 42.315 1.00 21.94 113 LYS B CA 1
ATOM 1702 C C . LYS B 1 87 ? -39.052 7.920 43.277 1.00 21.97 113 LYS B C 1
ATOM 1703 O O . LYS B 1 87 ? -37.920 7.557 42.939 1.00 27.69 113 LYS B O 1
ATOM 1709 N N . ASN B 1 88 ? -39.315 8.455 44.465 1.00 23.16 114 ASN B N 1
ATOM 1710 C CA . ASN B 1 88 ? -38.262 8.614 45.451 1.00 33.46 114 ASN B CA 1
ATOM 1711 C C . ASN B 1 88 ? -37.883 7.263 46.059 1.00 28.01 114 ASN B C 1
ATOM 1712 O O . ASN B 1 88 ? -38.693 6.332 46.084 1.00 36.73 114 ASN B O 1
ATOM 1717 N N . PRO B 1 89 ? -36.654 7.131 46.556 1.00 25.77 115 PRO B N 1
ATOM 1718 C CA . PRO B 1 89 ? -36.292 5.928 47.310 1.00 43.12 115 PRO B CA 1
ATOM 1719 C C . PRO B 1 89 ? -37.157 5.772 48.553 1.00 39.43 115 PRO B C 1
ATOM 1720 O O . PRO B 1 89 ? -37.809 6.709 49.020 1.00 37.57 115 PRO B O 1
ATOM 1724 N N . ASP B 1 90 ? -37.147 4.561 49.096 1.00 40.07 116 ASP B N 1
ATOM 1725 C CA . ASP B 1 90 ? -37.972 4.221 50.244 1.00 55.31 116 ASP B CA 1
ATOM 1726 C C . ASP B 1 90 ? -37.298 4.524 51.575 1.00 41.98 116 ASP B C 1
ATOM 1727 O O . ASP B 1 90 ? -37.929 4.360 52.624 1.00 43.84 116 ASP B O 1
ATOM 1732 N N . LYS B 1 91 ? -36.042 4.960 51.562 1.00 43.40 117 LYS B N 1
ATOM 1733 C CA . LYS B 1 91 ? -35.332 5.351 52.767 1.00 46.30 117 LYS B CA 1
ATOM 1734 C C . LYS B 1 91 ? -34.842 6.784 52.622 1.00 44.64 117 LYS B C 1
ATOM 1735 O O . LYS B 1 91 ? -34.752 7.324 51.516 1.00 38.79 117 LYS B O 1
ATOM 1741 N N . ALA B 1 92 ? -34.523 7.398 53.758 1.00 38.55 118 ALA B N 1
ATOM 1742 C CA . ALA B 1 92 ? -33.968 8.743 53.746 1.00 36.67 118 ALA B CA 1
ATOM 1743 C C . ALA B 1 92 ? -32.586 8.733 53.103 1.00 45.94 118 ALA B C 1
ATOM 1744 O O . ALA B 1 92 ? -31.737 7.902 53.438 1.00 43.03 118 ALA B O 1
ATOM 1746 N N . GLU B 1 93 ? -32.364 9.659 52.172 1.00 34.60 119 GLU B N 1
ATOM 1747 C CA . GLU B 1 93 ? -31.116 9.726 51.429 1.00 40.28 119 GLU B CA 1
ATOM 1748 C C . GLU B 1 93 ? -30.841 11.160 51.017 1.00 31.28 119 GLU B C 1
ATOM 1749 O O . GLU B 1 93 ? -31.734 12.011 51.007 1.00 32.84 119 GLU B O 1
ATOM 1755 N N . GLU B 1 94 ? -29.590 11.403 50.647 1.00 25.23 120 GLU B N 1
ATOM 1756 C CA . GLU B 1 94 ? -29.223 12.562 49.849 1.00 30.27 120 GLU B CA 1
ATOM 1757 C C . GLU B 1 94 ? -29.250 12.152 48.380 1.00 33.21 120 GLU B C 1
ATOM 1758 O O . GLU B 1 94 ? -28.563 11.204 47.985 1.00 39.21 120 GLU B O 1
ATOM 1764 N N . ALA B 1 95 ? -30.056 12.844 47.580 1.00 27.04 121 ALA B N 1
ATOM 1765 C CA . ALA B 1 95 ? -30.143 12.586 46.147 1.00 20.36 121 ALA B CA 1
ATOM 1766 C C . ALA B 1 95 ? -29.404 13.699 45.414 1.00 24.86 121 ALA B C 1
ATOM 1767 O O . ALA B 1 95 ? -29.831 14.858 45.441 1.00 28.95 121 ALA B O 1
ATOM 1769 N N . ALA B 1 96 ? -28.291 13.349 44.773 1.00 26.39 122 ALA B N 1
ATOM 1770 C CA . ALA B 1 96 ? -27.480 14.295 44.016 1.00 22.92 122 ALA B CA 1
ATOM 1771 C C . ALA B 1 96 ? -27.888 14.254 42.551 1.00 22.22 122 ALA B C 1
ATOM 1772 O O . ALA B 1 96 ? -28.027 13.171 41.971 1.00 25.58 122 ALA B O 1
ATOM 1774 N N . TRP B 1 97 ? -28.079 15.430 41.959 1.00 22.64 123 TRP B N 1
ATOM 1775 C CA . TRP B 1 97 ? -28.537 15.571 40.578 1.00 24.62 123 TRP B CA 1
ATOM 1776 C C . TRP B 1 97 ? -27.350 15.996 39.714 1.00 30.37 123 TRP B C 1
ATOM 1777 O O . TRP B 1 97 ? -27.082 17.188 39.545 1.00 24.91 123 TRP B O 1
ATOM 1788 N N . ASP B 1 98 ? -26.643 15.013 39.159 1.00 24.06 124 ASP B N 1
ATOM 1789 C CA . ASP B 1 98 ? -25.533 15.306 38.256 1.00 24.99 124 ASP B CA 1
ATOM 1790 C C . ASP B 1 98 ? -26.067 15.710 36.886 1.00 28.36 124 ASP B C 1
ATOM 1791 O O . ASP B 1 98 ? -26.701 14.906 36.195 1.00 27.42 124 ASP B O 1
ATOM 1796 N N . ALA B 1 99 ? -25.804 16.953 36.490 1.00 19.20 125 ALA B N 1
ATOM 1797 C CA . ALA B 1 99 ? -26.325 17.503 35.248 1.00 28.77 125 ALA B CA 1
ATOM 1798 C C . ALA B 1 99 ? -25.190 17.992 34.360 1.00 30.07 125 ALA B C 1
ATOM 1799 O O . ALA B 1 99 ? -24.162 18.480 34.842 1.00 24.55 125 ALA B O 1
ATOM 1801 N N . TYR B 1 100 ? -25.399 17.870 33.051 1.00 23.66 126 TYR B N 1
ATOM 1802 C CA . TYR B 1 100 ? -24.399 18.219 32.050 1.00 18.10 126 TYR B CA 1
ATOM 1803 C C . TYR B 1 100 ? -25.029 19.186 31.059 1.00 24.00 126 TYR B C 1
ATOM 1804 O O . TYR B 1 100 ? -26.021 18.849 30.404 1.00 21.87 126 TYR B O 1
ATOM 1813 N N . GLN B 1 101 ? -24.462 20.383 30.953 1.00 19.29 127 GLN B N 1
ATOM 1814 C CA . GLN B 1 101 ? -25.024 21.459 30.144 1.00 19.74 127 GLN B CA 1
ATOM 1815 C C . GLN B 1 101 ? -24.171 21.644 28.893 1.00 29.52 127 GLN B C 1
ATOM 1816 O O . GLN B 1 101 ? -23.022 22.089 28.980 1.00 27.02 127 GLN B O 1
ATOM 1822 N N . TYR B 1 102 ? -24.744 21.321 27.736 1.00 28.30 128 TYR B N 1
ATOM 1823 C CA . TYR B 1 102 ? -24.056 21.425 26.455 1.00 30.83 128 TYR B CA 1
ATOM 1824 C C . TYR B 1 102 ? -24.320 22.786 25.822 1.00 30.25 128 TYR B C 1
ATOM 1825 O O . TYR B 1 102 ? -25.478 23.194 25.676 1.00 32.42 128 TYR B O 1
ATOM 1834 N N . TYR B 1 103 ? -23.254 23.473 25.420 1.00 31.41 129 TYR B N 1
ATOM 1835 C CA . TYR B 1 103 ? -23.370 24.725 24.686 1.00 30.47 129 TYR B CA 1
ATOM 1836 C C . TYR B 1 103 ? -23.057 24.504 23.209 1.00 39.22 129 TYR B C 1
ATOM 1837 O O . TYR B 1 103 ? -22.434 23.511 22.823 1.00 36.43 129 TYR B O 1
ATOM 1846 N N . LYS B 1 104 ? -23.491 25.464 22.386 1.00 36.96 130 LYS B N 1
ATOM 1847 C CA . LYS B 1 104 ? -23.428 25.312 20.933 1.00 34.88 130 LYS B CA 1
ATOM 1848 C C . LYS B 1 104 ? -21.999 25.136 20.431 1.00 37.76 130 LYS B C 1
ATOM 1849 O O . LYS B 1 104 ? -21.777 24.440 19.433 1.00 40.75 130 LYS B O 1
ATOM 1855 N N . ASP B 1 105 ? -21.022 25.756 21.096 1.00 34.76 131 ASP B N 1
ATOM 1856 C CA . ASP B 1 105 ? -19.623 25.667 20.690 1.00 32.79 131 ASP B CA 1
ATOM 1857 C C . ASP B 1 105 ? -18.958 24.362 21.112 1.00 43.59 131 ASP B C 1
ATOM 1858 O O . ASP B 1 105 ? -17.737 24.237 20.974 1.00 40.60 131 ASP B O 1
ATOM 1863 N N . GLY B 1 106 ? -19.718 23.401 21.636 1.00 38.28 132 GLY B N 1
ATOM 1864 C CA . GLY B 1 106 ? -19.173 22.127 22.044 1.00 24.71 132 GLY B CA 1
ATOM 1865 C C . GLY B 1 106 ? -18.644 22.071 23.460 1.00 38.74 132 GLY B C 1
ATOM 1866 O O . GLY B 1 106 ? -18.290 20.979 23.930 1.00 40.59 132 GLY B O 1
ATOM 1867 N N . SER B 1 107 ? -18.567 23.201 24.155 1.00 31.91 133 SER B N 1
ATOM 1868 C CA . SER B 1 107 ? -18.151 23.175 25.547 1.00 29.03 133 SER B CA 1
ATOM 1869 C C . SER B 1 107 ? -19.266 22.604 26.419 1.00 35.05 133 SER B C 1
ATOM 1870 O O . SER B 1 107 ? -20.451 22.678 26.085 1.00 32.64 133 SER B O 1
ATOM 1873 N N . ILE B 1 108 ? -18.870 22.006 27.539 1.00 29.36 134 ILE B N 1
ATOM 1874 C CA . ILE B 1 108 ? -19.794 21.332 28.441 1.00 35.54 134 ILE B CA 1
ATOM 1875 C C . ILE B 1 108 ? -19.463 21.748 29.866 1.00 35.47 134 ILE B C 1
ATOM 1876 O O . ILE B 1 108 ? -18.311 21.636 30.297 1.00 34.04 134 ILE B O 1
ATOM 1881 N N . VAL B 1 109 ? -20.465 22.238 30.587 1.00 29.08 135 VAL B N 1
ATOM 1882 C CA . VAL B 1 109 ? -20.338 22.523 32.010 1.00 21.94 135 VAL B CA 1
ATOM 1883 C C . VAL B 1 109 ? -20.916 21.335 32.766 1.00 29.51 135 VAL B C 1
ATOM 1884 O O . VAL B 1 109 ? -22.075 20.958 32.552 1.00 31.93 135 VAL B O 1
ATOM 1888 N N . GLU B 1 110 ? -20.111 20.737 33.637 1.00 25.67 136 GLU B N 1
ATOM 1889 C CA . GLU B 1 110 ? -20.489 19.529 34.367 1.00 30.60 136 GLU B CA 1
ATOM 1890 C C . GLU B 1 110 ? -20.818 19.919 35.802 1.00 35.61 136 GLU B C 1
ATOM 1891 O O . GLU B 1 110 ? -19.919 20.162 36.612 1.00 32.82 136 GLU B O 1
ATOM 1897 N N . PHE B 1 111 ? -22.110 19.970 36.119 1.00 27.61 137 PHE B N 1
ATOM 1898 C CA . PHE B 1 111 ? -22.553 20.260 37.481 1.00 32.03 137 PHE B CA 1
ATOM 1899 C C . PHE B 1 111 ? -22.597 18.944 38.250 1.00 26.30 137 PHE B C 1
ATOM 1900 O O . PHE B 1 111 ? -23.653 18.360 38.505 1.00 25.46 137 PHE B O 1
ATOM 1908 N N . THR B 1 112 ? -21.400 18.466 38.609 1.00 25.14 138 THR B N 1
ATOM 1909 C CA . THR B 1 112 ? -21.228 17.173 39.255 1.00 25.39 138 THR B CA 1
ATOM 1910 C C . THR B 1 112 ? -20.384 17.233 40.522 1.00 22.81 138 THR B C 1
ATOM 1911 O O . THR B 1 112 ? -20.200 16.196 41.170 1.00 29.08 138 THR B O 1
ATOM 1915 N N . GLY B 1 113 ? -19.868 18.403 40.896 1.00 29.76 139 GLY B N 1
ATOM 1916 C CA . GLY B 1 113 ? -18.915 18.483 41.982 1.00 38.60 139 GLY B CA 1
ATOM 1917 C C . GLY B 1 113 ? -19.549 18.442 43.364 1.00 41.63 139 GLY B C 1
ATOM 1918 O O . GLY B 1 113 ? -20.763 18.551 43.535 1.00 31.01 139 GLY B O 1
ATOM 1919 N N . ASP B 1 114 ? -18.689 18.285 44.369 1.00 41.08 140 ASP B N 1
ATOM 1920 C CA . ASP B 1 114 ? -19.130 18.220 45.756 1.00 40.16 140 ASP B CA 1
ATOM 1921 C C . ASP B 1 114 ? -19.319 19.639 46.295 1.00 45.10 140 ASP B C 1
ATOM 1922 O O . ASP B 1 114 ? -19.398 20.611 45.539 1.00 37.92 140 ASP B O 1
ATOM 1927 N N . GLU B 1 115 ? -19.391 19.770 47.624 1.00 49.67 141 GLU B N 1
ATOM 1928 C CA . GLU B 1 115 ? -19.768 21.039 48.241 1.00 51.77 141 GLU B CA 1
ATOM 1929 C C . GLU B 1 115 ? -18.750 22.145 47.994 1.00 49.40 141 GLU B C 1
ATOM 1930 O O . GLU B 1 115 ? -19.113 23.326 48.050 1.00 50.42 141 GLU B O 1
ATOM 1936 N N . ASP B 1 116 ? -17.493 21.798 47.724 1.00 49.26 142 ASP B N 1
ATOM 1937 C CA . ASP B 1 116 ? -16.428 22.777 47.557 1.00 73.61 142 ASP B CA 1
ATOM 1938 C C . ASP B 1 116 ? -16.086 23.033 46.092 1.00 63.42 142 ASP B C 1
ATOM 1939 O O . ASP B 1 116 ? -15.031 23.607 45.799 1.00 67.89 142 ASP B O 1
ATOM 1944 N N . ALA B 1 117 ? -16.950 22.625 45.171 1.00 54.92 143 ALA B N 1
ATOM 1945 C CA . ALA B 1 117 ? -16.663 22.732 43.750 1.00 44.43 143 ALA B CA 1
ATOM 1946 C C . ALA B 1 117 ? -17.260 24.005 43.160 1.00 44.12 143 ALA B C 1
ATOM 1947 O O . ALA B 1 117 ? -18.217 24.578 43.686 1.00 39.42 143 ALA B O 1
ATOM 1949 N N . ASP B 1 118 ? -16.675 24.445 42.043 1.00 49.20 144 ASP B N 1
ATOM 1950 C CA . ASP B 1 118 ? -17.220 25.587 41.319 1.00 43.17 144 ASP B CA 1
ATOM 1951 C C . ASP B 1 118 ? -18.489 25.233 40.558 1.00 37.90 144 ASP B C 1
ATOM 1952 O O . ASP B 1 118 ? -19.304 26.120 40.284 1.00 45.36 144 ASP B O 1
ATOM 1957 N N . THR B 1 119 ? -18.668 23.964 40.205 1.00 32.07 145 THR B N 1
ATOM 1958 C CA . THR B 1 119 ? -19.846 23.493 39.479 1.00 40.43 145 THR B CA 1
ATOM 1959 C C . THR B 1 119 ? -20.431 22.304 40.229 1.00 35.37 145 THR B C 1
ATOM 1960 O O . THR B 1 119 ? -20.309 21.153 39.794 1.00 28.68 145 THR B O 1
ATOM 1964 N N . PRO B 1 120 ? -21.070 22.547 41.369 1.00 30.75 146 PRO B N 1
ATOM 1965 C CA . PRO B 1 120 ? -21.605 21.438 42.157 1.00 33.38 146 PRO B CA 1
ATOM 1966 C C . PRO B 1 120 ? -22.929 20.952 41.599 1.00 30.73 146 PRO B C 1
ATOM 1967 O O . PRO B 1 120 ? -23.668 21.690 40.942 1.00 30.52 146 PRO B O 1
ATOM 1971 N N . HIS B 1 121 ? -23.222 19.685 41.865 1.00 25.47 147 HIS B N 1
ATOM 1972 C CA . HIS B 1 121 ? -24.566 19.200 41.617 1.00 27.10 147 HIS B CA 1
ATOM 1973 C C . HIS B 1 121 ? -25.503 19.724 42.699 1.00 29.42 147 HIS B C 1
ATOM 1974 O O . HIS B 1 121 ? -25.092 19.993 43.832 1.00 27.67 147 HIS B O 1
ATOM 1981 N N . SER B 1 122 ? -26.765 19.916 42.329 1.00 33.87 148 SER B N 1
ATOM 1982 C CA . SER B 1 122 ? -27.759 20.258 43.332 1.00 31.17 148 SER B CA 1
ATOM 1983 C C . SER B 1 122 ? -28.235 18.989 44.025 1.00 26.14 148 SER B C 1
ATOM 1984 O O . SER B 1 122 ? -28.036 17.876 43.536 1.00 23.91 148 SER B O 1
ATOM 1987 N N . ILE B 1 123 ? -28.868 19.161 45.181 1.00 19.26 149 ILE B N 1
ATOM 1988 C CA . ILE B 1 123 ? -29.199 18.039 46.046 1.00 24.60 149 ILE B CA 1
ATOM 1989 C C . ILE B 1 123 ? -30.652 18.144 46.491 1.00 25.22 149 ILE B C 1
ATOM 1990 O O . ILE B 1 123 ? -31.131 19.229 46.840 1.00 22.32 149 ILE B O 1
ATOM 1995 N N . THR B 1 124 ? -31.355 17.016 46.454 1.00 23.33 150 THR B N 1
ATOM 1996 C CA . THR B 1 124 ? -32.666 16.880 47.078 1.00 28.41 150 THR B CA 1
ATOM 1997 C C . THR B 1 124 ? -32.509 16.019 48.322 1.00 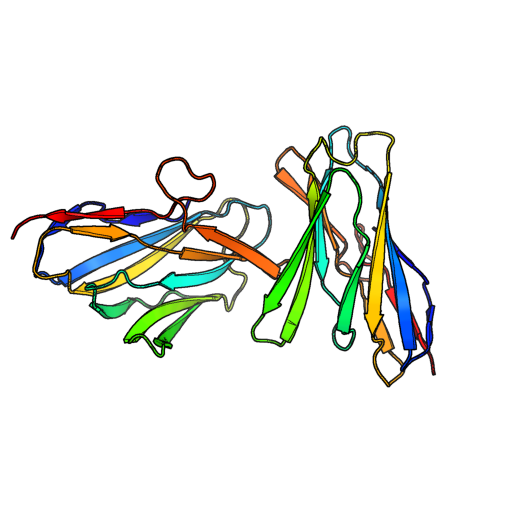27.54 150 THR B C 1
ATOM 1998 O O . THR B 1 124 ? -32.031 14.882 48.238 1.00 24.74 150 THR B O 1
ATOM 2002 N N . ASN B 1 125 ? -32.897 16.567 49.469 1.00 25.29 151 ASN B N 1
ATOM 2003 C CA . ASN B 1 125 ? -32.866 15.831 50.727 1.00 21.46 151 ASN B CA 1
ATOM 2004 C C . ASN B 1 125 ? -34.119 14.967 50.818 1.00 23.35 151 ASN B C 1
ATOM 2005 O O . ASN B 1 125 ? -35.226 15.481 51.010 1.00 24.63 151 ASN B O 1
ATOM 2010 N N . ILE B 1 126 ? -33.959 13.657 50.666 1.00 20.49 152 ILE B N 1
ATOM 2011 C CA . ILE B 1 126 ? -35.084 12.738 50.805 1.00 20.91 152 ILE B CA 1
ATOM 2012 C C . ILE B 1 126 ? -35.249 12.428 52.291 1.00 34.00 152 ILE B C 1
ATOM 2013 O O . ILE B 1 126 ? -34.371 11.826 52.912 1.00 27.76 152 ILE B O 1
ATOM 2018 N N . THR B 1 127 ? -36.370 12.849 52.865 1.00 28.83 153 THR B N 1
ATOM 2019 C CA . THR B 1 127 ? -36.627 12.700 54.290 1.00 25.23 153 THR B CA 1
ATOM 2020 C C . THR B 1 127 ? -37.544 11.510 54.547 1.00 34.68 153 THR B C 1
ATOM 2021 O O . THR B 1 127 ? -38.041 10.862 53.624 1.00 42.30 153 THR B O 1
ATOM 2025 N N . SER B 1 128 ? -37.763 11.227 55.828 1.00 50.80 154 SER B N 1
ATOM 2026 C CA . SER B 1 128 ? -38.659 10.149 56.235 1.00 54.05 154 SER B CA 1
ATOM 2027 C C . SER B 1 128 ? -40.102 10.459 55.848 1.00 58.83 154 SER B C 1
ATOM 2028 O O . SER B 1 128 ? -40.501 11.622 55.763 1.00 61.46 154 SER B O 1
#